Protein AF-A0A7E4V793-F1 (afdb_monomer_lite)

Sequence (292 aa):
MGQKWSMIVFARHLRQVDVVGPPNSGKTTLLKAIHCHYGIDPADVVSYRDQIWCTLATTVYQVGVHKGLKSPEWDQFKARYQIGTIPPLDVLHSVRAICVQIQEETDDDYFDLFEKFSPGITKYLTKLAIICRDNYEPTHDDILSFQGAKIKSVSAVIDQVPFKFCDRGFPPSTFFPSARREFVVFCINSLAIKTGYSYSFSMLEAVLGHKTYKKSLVGIIFTKIDLLLNARDTLHTYFETDSAEIVKGAITQQVQDQFDDDRIIHIGFVNSMDPSTVNVALQMVIQHVGEN

Secondary structure (DSSP, 8-state):
--SSHHHHHHHHH-EEEEEE-STTSSHHHHHHHHHHHH---HHHHHHHHHHHHHHHHHHHHHHHHHHT---HHHHHHHHH--TTSPPPHHHHHHHHHHHHHHHHH-SS-HHHHHHTTSTTTHHHHTTHHHHTSTT----HHHHHH-TT----EEEEEETTEEEEEEE-TTTTS---SSS---EEEEEEEGGGGGGTTHHHHHHHHHHHT-GGGTT-EEEEEEE-HHHHHH-HHHHHHHHS---HHHHHHHHHHHHHHH---TTEEEEEEE-TT-HHHHHHHHHHHHHHHHT-

pLDDT: mean 85.03, std 13.74, range [29.66, 96.19]

InterPro domains:
  IPR027417 P-loop containing nucleoside triphosphate hydrolase [G3DSA:3.40.50.300] (11-292)
  IPR027417 P-loop containing nucleoside triphosphate hydrolase [SSF52540] (14-289)
  IPR027417 P-loop containing nucleoside triphosphate hydrolase [SSF52540] (18-119)

Organism: Panagrellus redivivus (NCBI:txid6233)

Structure (mmCIF, N/CA/C/O backbone):
data_AF-A0A7E4V793-F1
#
_entry.id   AF-A0A7E4V793-F1
#
loop_
_atom_site.group_PDB
_atom_site.id
_atom_site.type_symbol
_atom_site.label_atom_id
_atom_site.label_alt_id
_atom_site.label_comp_id
_atom_site.label_asym_id
_atom_site.label_entity_id
_atom_site.label_seq_id
_atom_site.pdbx_PDB_ins_code
_atom_site.Cartn_x
_atom_site.Cartn_y
_atom_site.Cartn_z
_atom_site.occupancy
_atom_site.B_iso_or_equiv
_atom_site.auth_seq_id
_atom_site.auth_comp_id
_atom_site.auth_asym_id
_atom_site.auth_atom_id
_atom_site.pdbx_PDB_model_num
ATOM 1 N N . MET A 1 1 ? -38.392 -4.247 -17.700 1.00 33.09 1 MET A N 1
ATOM 2 C CA . MET A 1 1 ? -38.464 -3.201 -16.652 1.00 33.09 1 MET A CA 1
ATOM 3 C C . MET A 1 1 ? -37.944 -3.745 -15.313 1.00 33.09 1 MET A C 1
ATOM 5 O O . MET A 1 1 ? -38.727 -3.912 -14.393 1.00 33.09 1 MET A O 1
ATOM 9 N N . GLY A 1 2 ? -36.644 -4.054 -15.187 1.00 31.95 2 GLY A N 1
ATOM 10 C CA . GLY A 1 2 ? -36.135 -4.779 -14.002 1.00 31.95 2 GLY A CA 1
ATOM 11 C C . GLY A 1 2 ? -34.752 -4.385 -13.470 1.00 31.95 2 GLY A C 1
ATOM 12 O O . GLY A 1 2 ? -34.313 -4.972 -12.496 1.00 31.95 2 GLY A O 1
ATOM 13 N N . GLN A 1 3 ? -34.060 -3.397 -14.054 1.00 36.38 3 GLN A N 1
ATOM 14 C CA . GLN A 1 3 ? -32.670 -3.065 -13.675 1.00 36.38 3 GLN A CA 1
ATOM 15 C C . GLN A 1 3 ? -32.481 -1.704 -12.980 1.00 36.38 3 GLN A C 1
ATOM 17 O O . GLN A 1 3 ? -31.387 -1.402 -12.521 1.00 36.38 3 GLN A O 1
ATOM 22 N N . LYS A 1 4 ? -33.526 -0.871 -12.854 1.00 33.25 4 LYS A N 1
ATOM 23 C CA . LYS A 1 4 ? -33.417 0.440 -12.174 1.00 33.25 4 LYS A CA 1
ATOM 24 C C . LYS A 1 4 ? -33.689 0.398 -10.665 1.00 33.25 4 LYS A C 1
ATOM 26 O O . LYS A 1 4 ? -33.312 1.332 -9.967 1.00 33.25 4 LYS A O 1
ATOM 31 N N . TRP A 1 5 ? -34.300 -0.674 -10.157 1.00 29.66 5 TRP A N 1
ATOM 32 C CA . TRP A 1 5 ? -34.646 -0.795 -8.736 1.00 29.66 5 TRP A CA 1
ATOM 33 C C . TRP A 1 5 ? -33.487 -1.313 -7.865 1.00 29.66 5 TRP A C 1
ATOM 35 O O . TRP A 1 5 ? -33.452 -0.992 -6.682 1.00 29.66 5 TRP A O 1
ATOM 45 N N . SER A 1 6 ? -32.491 -2.010 -8.430 1.00 42.69 6 SER A N 1
ATOM 46 C CA . SER A 1 6 ? -31.332 -2.499 -7.661 1.00 42.69 6 SER A CA 1
ATOM 47 C C . SER A 1 6 ? -30.375 -1.376 -7.237 1.00 42.69 6 SER A C 1
ATOM 49 O O . SER A 1 6 ? -29.925 -1.366 -6.097 1.00 42.69 6 SER A O 1
ATOM 51 N N . MET A 1 7 ? -30.127 -0.370 -8.084 1.00 36.28 7 MET A N 1
ATOM 52 C CA . MET A 1 7 ? -29.232 0.750 -7.734 1.00 36.28 7 MET A CA 1
ATOM 53 C C . MET A 1 7 ? -29.795 1.681 -6.648 1.00 36.28 7 MET A C 1
ATOM 55 O O . MET A 1 7 ? -29.036 2.204 -5.835 1.00 36.28 7 MET A O 1
ATOM 59 N N . ILE A 1 8 ? -31.115 1.894 -6.608 1.00 37.28 8 ILE A N 1
ATOM 60 C CA . ILE A 1 8 ? -31.744 2.820 -5.646 1.00 37.28 8 ILE A CA 1
ATOM 61 C C . ILE A 1 8 ? -31.802 2.206 -4.237 1.00 37.28 8 ILE A C 1
ATOM 63 O O . ILE A 1 8 ? -31.675 2.930 -3.249 1.00 37.28 8 ILE A O 1
ATOM 67 N N . VAL A 1 9 ? -31.930 0.879 -4.131 1.00 40.38 9 VAL A N 1
ATOM 68 C CA . VAL A 1 9 ? -31.865 0.165 -2.844 1.00 40.38 9 VAL A CA 1
ATOM 69 C C . VAL A 1 9 ? -30.416 0.063 -2.347 1.00 40.38 9 VAL A C 1
ATOM 71 O O . VAL A 1 9 ? -30.167 0.350 -1.178 1.00 40.38 9 VAL A O 1
ATOM 74 N N . PHE A 1 10 ? -29.444 -0.197 -3.234 1.00 47.03 10 PHE A N 1
ATOM 75 C CA . PHE A 1 10 ? -28.012 -0.175 -2.886 1.00 47.03 10 PHE A CA 1
ATOM 76 C C . PHE A 1 10 ? -27.565 1.171 -2.291 1.00 47.03 10 PHE A C 1
ATOM 78 O O . PHE A 1 10 ? -26.821 1.203 -1.315 1.00 47.03 10 PHE A O 1
ATOM 85 N N . ALA A 1 11 ? -28.054 2.294 -2.828 1.00 46.47 11 ALA A N 1
ATOM 86 C CA . ALA A 1 11 ? -27.675 3.625 -2.353 1.00 46.47 11 ALA A CA 1
ATOM 87 C C . ALA A 1 11 ? -28.230 3.979 -0.959 1.00 46.47 11 ALA A C 1
ATOM 89 O O . ALA A 1 11 ? -27.655 4.827 -0.279 1.00 46.47 11 ALA A O 1
ATOM 90 N N . ARG A 1 12 ? -29.328 3.350 -0.511 1.00 49.22 12 ARG A N 1
ATOM 91 C CA . ARG A 1 12 ? -29.920 3.613 0.815 1.00 49.22 12 ARG A CA 1
ATOM 92 C C . ARG A 1 12 ? -29.265 2.823 1.949 1.00 49.22 12 ARG A C 1
ATOM 94 O O . ARG A 1 12 ? -29.518 3.152 3.105 1.00 49.22 12 ARG A O 1
ATOM 101 N N . HIS A 1 13 ? -28.465 1.801 1.646 1.00 64.44 13 HIS A N 1
ATOM 102 C CA . HIS A 1 13 ? -27.828 0.926 2.645 1.00 64.44 13 HIS A CA 1
ATOM 103 C C . HIS A 1 13 ? -26.300 0.862 2.500 1.00 64.44 13 HIS A C 1
ATOM 105 O O . HIS A 1 13 ? -25.651 0.100 3.210 1.00 64.44 13 HIS A O 1
ATOM 111 N N . LEU A 1 14 ? -25.715 1.670 1.605 1.00 73.06 14 LEU A N 1
ATOM 112 C CA . LEU A 1 14 ? -24.267 1.786 1.460 1.00 73.06 14 LEU A CA 1
ATOM 113 C C . LEU A 1 14 ? -23.660 2.436 2.708 1.00 73.06 14 LEU A C 1
ATOM 115 O O . LEU A 1 14 ? -23.845 3.630 2.953 1.00 73.06 14 LEU A O 1
ATOM 119 N N . ARG A 1 15 ? -22.895 1.657 3.469 1.00 80.31 15 ARG A N 1
ATOM 120 C CA . ARG A 1 15 ? -22.184 2.128 4.659 1.00 80.31 15 ARG A CA 1
ATOM 121 C C . ARG A 1 15 ? -20.826 2.690 4.243 1.00 80.31 15 ARG A C 1
ATOM 123 O O . ARG A 1 15 ? -19.982 1.983 3.692 1.00 80.31 15 ARG A O 1
ATOM 130 N N . GLN A 1 16 ? -20.606 3.981 4.470 1.00 84.19 16 GLN A N 1
ATOM 131 C CA . GLN A 1 16 ? -19.318 4.605 4.168 1.00 84.19 16 GLN A CA 1
ATOM 132 C C . GLN A 1 16 ? -18.369 4.482 5.363 1.00 84.19 16 GLN A C 1
ATOM 134 O O . GLN A 1 16 ? -18.729 4.854 6.480 1.00 84.19 16 GLN A O 1
ATOM 139 N N . VAL A 1 17 ? -17.142 4.036 5.093 1.00 87.88 17 VAL A N 1
ATOM 140 C CA . VAL A 1 17 ? -16.047 3.955 6.064 1.00 87.88 17 VAL A CA 1
ATOM 141 C C . VAL A 1 17 ? -14.924 4.869 5.598 1.00 87.88 17 VAL A C 1
ATOM 143 O O . VAL A 1 17 ? -14.368 4.685 4.514 1.00 87.88 17 VAL A O 1
ATOM 146 N N . ASP A 1 18 ? -14.579 5.869 6.400 1.00 89.31 18 ASP A N 1
ATOM 147 C CA . ASP A 1 18 ? -13.414 6.698 6.104 1.00 89.31 18 ASP A CA 1
ATOM 148 C C . ASP A 1 18 ? -12.156 6.044 6.684 1.00 89.31 18 ASP A C 1
ATOM 150 O O . ASP A 1 18 ? -12.080 5.767 7.878 1.00 89.31 18 ASP A O 1
ATOM 154 N N . VAL A 1 19 ? -11.161 5.814 5.830 1.00 90.94 19 VAL A N 1
ATOM 155 C CA . VAL A 1 19 ? -9.848 5.291 6.207 1.00 90.94 19 VAL A CA 1
ATOM 156 C C . VAL A 1 19 ? -8.887 6.470 6.336 1.00 90.94 19 VAL A C 1
ATOM 158 O O . VAL A 1 19 ? -8.615 7.189 5.369 1.00 90.94 19 VAL A O 1
ATOM 161 N N . VAL A 1 20 ? -8.393 6.692 7.550 1.00 91.56 20 VAL A N 1
ATOM 162 C CA . VAL A 1 20 ? -7.571 7.847 7.943 1.00 91.56 20 VAL A CA 1
ATOM 163 C C . VAL A 1 20 ? -6.316 7.384 8.673 1.00 91.56 20 VAL A C 1
ATOM 165 O O . VAL A 1 20 ? -6.199 6.235 9.082 1.00 91.56 20 VAL A O 1
ATOM 168 N N . GLY A 1 21 ? -5.333 8.270 8.797 1.00 91.75 21 GLY A N 1
ATOM 169 C CA . GLY A 1 21 ? -4.105 7.998 9.538 1.00 91.75 21 GLY A CA 1
ATOM 170 C C . GLY A 1 21 ? -2.872 8.634 8.897 1.00 91.75 21 GLY A C 1
ATOM 171 O O . GLY A 1 21 ? -2.966 9.177 7.787 1.00 91.75 21 GLY A O 1
ATOM 172 N N . PRO A 1 22 ? -1.711 8.554 9.567 1.00 91.50 22 PRO A N 1
ATOM 173 C CA . PRO A 1 22 ? -0.471 9.196 9.131 1.00 91.50 22 PRO A CA 1
ATOM 174 C C . PRO A 1 22 ? -0.013 8.784 7.724 1.00 91.50 22 PRO A C 1
ATOM 176 O O . PRO A 1 22 ? -0.409 7.726 7.215 1.00 91.50 22 PRO A O 1
ATOM 179 N N . PRO A 1 23 ? 0.865 9.562 7.067 1.00 87.88 23 PRO A N 1
ATOM 180 C CA . PRO A 1 23 ? 1.626 9.066 5.925 1.00 87.88 23 PRO A CA 1
ATOM 181 C C . PRO A 1 23 ? 2.301 7.729 6.263 1.00 87.88 23 PRO A C 1
ATOM 183 O O . PRO A 1 23 ? 2.721 7.498 7.394 1.00 87.88 23 PRO A O 1
ATOM 186 N N . ASN A 1 24 ? 2.382 6.824 5.287 1.00 87.06 24 ASN A N 1
ATOM 187 C CA . ASN A 1 24 ? 2.994 5.495 5.436 1.00 87.06 24 ASN A CA 1
ATOM 188 C C . ASN A 1 24 ? 2.338 4.551 6.465 1.00 87.06 24 ASN A C 1
ATOM 190 O O . ASN A 1 24 ? 2.899 3.486 6.745 1.00 87.06 24 ASN A O 1
ATOM 194 N N . SER A 1 25 ? 1.139 4.873 6.966 1.00 91.38 25 SER A N 1
ATOM 195 C CA . SER A 1 25 ? 0.380 4.021 7.893 1.00 91.38 25 SER A CA 1
ATOM 196 C C . SER A 1 25 ? -0.301 2.806 7.257 1.00 91.38 25 SER A C 1
ATOM 198 O O . SER A 1 25 ? -1.102 2.153 7.909 1.00 91.38 25 SER A O 1
ATOM 200 N N . GLY A 1 26 ? -0.028 2.511 5.983 1.00 89.62 26 GLY A N 1
ATOM 201 C CA . GLY A 1 26 ? -0.540 1.316 5.304 1.00 89.62 26 GLY A CA 1
ATOM 202 C C . GLY A 1 26 ? -1.978 1.408 4.780 1.00 89.62 26 GLY A C 1
ATOM 203 O O . GLY A 1 26 ? -2.454 0.422 4.235 1.00 89.62 26 GLY A O 1
ATOM 204 N N . LYS A 1 27 ? -2.658 2.564 4.867 1.00 90.69 27 LYS A N 1
ATOM 205 C CA . LYS A 1 27 ? -4.053 2.758 4.397 1.00 90.69 27 LYS A CA 1
ATOM 206 C C . LYS A 1 27 ? -4.318 2.213 2.995 1.00 90.69 27 LYS A C 1
ATOM 208 O O . LYS A 1 27 ? -5.231 1.422 2.795 1.00 90.69 27 LYS A O 1
ATOM 213 N N . THR A 1 28 ? -3.500 2.616 2.026 1.00 89.31 28 THR A N 1
ATOM 214 C CA . THR A 1 28 ? -3.664 2.203 0.630 1.00 89.31 28 THR A CA 1
ATOM 215 C C . THR A 1 28 ? -3.478 0.693 0.474 1.00 89.31 28 THR A C 1
ATOM 217 O O . THR A 1 28 ? -4.230 0.061 -0.260 1.00 89.31 28 THR A O 1
ATOM 220 N N . THR A 1 29 ? -2.535 0.088 1.204 1.00 89.56 29 THR A N 1
ATOM 221 C CA . THR A 1 29 ? -2.350 -1.372 1.226 1.00 89.56 29 THR A CA 1
ATOM 222 C C . THR A 1 29 ? -3.527 -2.081 1.892 1.00 89.56 29 THR A C 1
ATOM 224 O O . THR A 1 29 ? -3.995 -3.086 1.371 1.00 89.56 29 THR A O 1
ATOM 227 N N . LEU A 1 30 ? -4.071 -1.531 2.982 1.00 91.06 30 LEU A N 1
ATOM 228 C CA . LEU A 1 30 ? -5.280 -2.050 3.620 1.00 91.06 30 LEU A CA 1
ATOM 229 C C . LEU A 1 30 ? -6.470 -2.035 2.651 1.00 91.06 30 LEU A C 1
ATOM 231 O O . LEU A 1 30 ? -7.152 -3.042 2.518 1.00 91.06 30 LEU A O 1
ATOM 235 N N . LEU A 1 31 ? -6.687 -0.938 1.920 1.00 90.19 31 LEU A N 1
ATOM 236 C CA . LEU A 1 31 ? -7.753 -0.850 0.915 1.00 90.19 31 LEU A CA 1
ATOM 237 C C . LEU A 1 31 ? -7.599 -1.894 -0.193 1.00 90.19 31 LEU A C 1
ATOM 239 O O . LEU A 1 31 ? -8.579 -2.514 -0.593 1.00 90.19 31 LEU A O 1
ATOM 243 N N . LYS A 1 32 ? -6.375 -2.133 -0.667 1.00 90.38 32 LYS A N 1
ATOM 244 C CA . LYS A 1 32 ? -6.110 -3.205 -1.636 1.00 90.38 32 LYS A CA 1
ATOM 245 C C . LYS A 1 32 ? -6.415 -4.577 -1.071 1.00 90.38 32 LYS A C 1
ATOM 247 O O . LYS A 1 32 ? -6.974 -5.399 -1.781 1.00 90.38 32 LYS A O 1
ATOM 252 N N . ALA A 1 33 ? -6.058 -4.817 0.185 1.00 90.31 33 ALA A N 1
ATOM 253 C CA . ALA A 1 33 ? -6.331 -6.078 0.851 1.00 90.31 33 ALA A CA 1
ATOM 254 C C . ALA A 1 33 ? -7.833 -6.313 1.035 1.00 90.31 33 ALA A C 1
ATOM 256 O O . ALA A 1 33 ? -8.293 -7.417 0.769 1.00 90.31 33 ALA A O 1
ATOM 257 N N . ILE A 1 34 ? -8.606 -5.271 1.362 1.00 88.94 34 ILE A N 1
ATOM 258 C CA . ILE A 1 34 ? -10.079 -5.312 1.334 1.00 88.94 34 ILE A CA 1
ATOM 259 C C . ILE A 1 34 ? -10.562 -5.724 -0.053 1.00 88.94 34 ILE A C 1
ATOM 261 O O . ILE A 1 34 ? -11.383 -6.627 -0.180 1.00 88.94 34 ILE A O 1
ATOM 265 N N . HIS A 1 35 ? -10.017 -5.092 -1.090 1.00 86.50 35 HIS A N 1
ATOM 266 C CA . HIS A 1 35 ? -10.410 -5.359 -2.466 1.00 86.50 35 HIS A CA 1
ATOM 267 C C . HIS A 1 35 ? -10.097 -6.794 -2.904 1.00 86.50 35 HIS A C 1
ATOM 269 O O . HIS A 1 35 ? -10.930 -7.460 -3.504 1.00 86.50 35 HIS A O 1
ATOM 275 N N . CYS A 1 36 ? -8.908 -7.294 -2.563 1.00 87.44 36 CYS A N 1
ATOM 276 C CA . CYS A 1 36 ? -8.494 -8.660 -2.873 1.00 87.44 36 CYS A CA 1
ATOM 277 C C . CYS A 1 36 ? -9.296 -9.695 -2.071 1.00 87.44 36 CYS A C 1
ATOM 279 O O . CYS A 1 36 ? -9.530 -10.796 -2.556 1.00 87.44 36 CYS A O 1
ATOM 281 N N . HIS A 1 37 ? -9.700 -9.366 -0.840 1.00 87.44 37 HIS A N 1
ATOM 282 C CA . HIS A 1 37 ? -10.425 -10.294 0.024 1.00 87.44 37 HIS A CA 1
ATOM 283 C C . HIS A 1 37 ? -11.906 -10.418 -0.354 1.00 87.44 37 HIS A C 1
ATOM 285 O O . HIS A 1 37 ? -12.412 -11.526 -0.494 1.00 87.44 37 HIS A O 1
ATOM 291 N N . TYR A 1 38 ? -12.598 -9.290 -0.536 1.00 84.19 38 TYR A N 1
ATOM 292 C CA . TYR A 1 38 ? -14.052 -9.257 -0.750 1.00 84.19 38 TYR A CA 1
ATOM 293 C C . TYR A 1 38 ? -14.467 -9.221 -2.226 1.00 84.19 38 TYR A C 1
ATOM 295 O O . TYR A 1 38 ? -15.646 -9.047 -2.536 1.00 84.19 38 TYR A O 1
ATOM 303 N N . GLY A 1 39 ? -13.507 -9.413 -3.129 1.00 80.62 39 GLY A N 1
ATOM 304 C CA . GLY A 1 39 ? -13.720 -9.400 -4.567 1.00 80.62 39 GLY A CA 1
ATOM 305 C C . GLY A 1 39 ? -13.380 -8.049 -5.183 1.00 80.62 39 GLY A C 1
ATOM 306 O O . GLY A 1 39 ? -13.792 -6.991 -4.706 1.00 80.62 39 GLY A O 1
ATOM 307 N N . ILE A 1 40 ? -12.621 -8.120 -6.271 1.00 83.12 40 ILE A N 1
ATOM 308 C CA . ILE A 1 40 ? -12.202 -6.977 -7.069 1.00 83.12 40 ILE A CA 1
ATOM 309 C C . ILE A 1 40 ? -13.076 -6.863 -8.317 1.00 83.12 40 ILE A C 1
ATOM 311 O O . ILE A 1 40 ? -13.333 -7.864 -8.989 1.00 83.12 40 ILE A O 1
ATOM 315 N N . ASP A 1 41 ? -13.542 -5.651 -8.628 1.00 82.69 41 ASP A N 1
ATOM 316 C CA . ASP A 1 41 ? -14.253 -5.402 -9.885 1.00 82.69 41 ASP A CA 1
ATOM 317 C C . ASP A 1 41 ? -13.291 -5.652 -11.066 1.00 82.69 41 ASP A C 1
ATOM 319 O O . ASP A 1 41 ? -12.158 -5.156 -11.039 1.00 82.69 41 ASP A O 1
ATOM 323 N N . PRO A 1 42 ? -13.698 -6.382 -12.122 1.00 85.19 42 PRO A N 1
ATOM 324 C CA . PRO A 1 42 ? -12.882 -6.548 -13.323 1.00 85.19 42 PRO A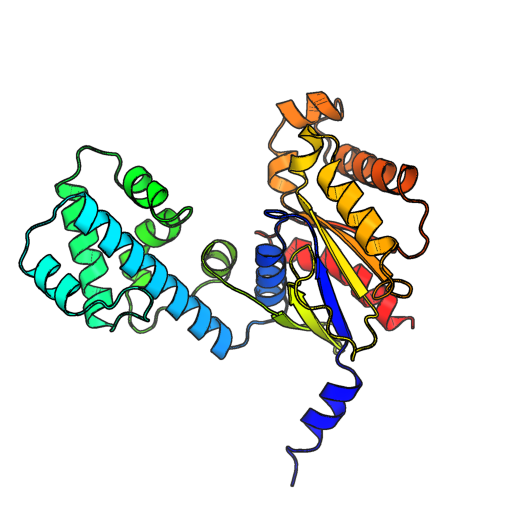 CA 1
ATOM 325 C C . PRO A 1 42 ? -12.329 -5.229 -13.895 1.00 85.19 42 PRO A C 1
ATOM 327 O O . PRO A 1 42 ? -11.195 -5.194 -14.374 1.00 85.19 42 PRO A O 1
ATOM 330 N N . ALA A 1 43 ? -13.082 -4.127 -13.811 1.00 85.94 43 ALA A N 1
ATOM 331 C CA . ALA A 1 43 ? -12.622 -2.807 -14.240 1.00 85.94 43 ALA A CA 1
ATOM 332 C C . ALA A 1 43 ? -11.450 -2.288 -13.388 1.00 85.94 43 ALA A C 1
ATOM 334 O O . ALA A 1 43 ? -10.532 -1.646 -13.906 1.00 85.94 43 ALA A O 1
ATOM 335 N N . ASP A 1 44 ? -11.443 -2.597 -12.093 1.00 86.19 44 ASP A N 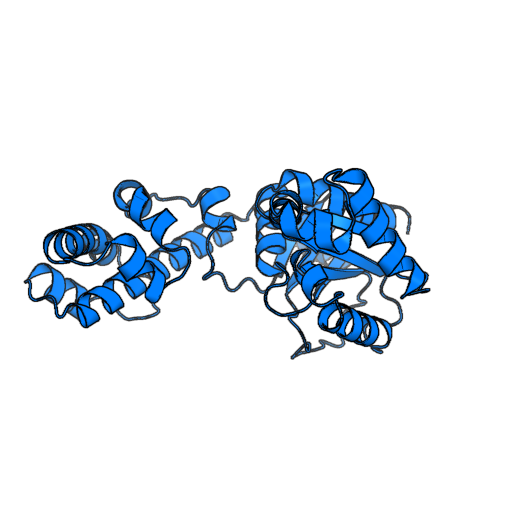1
ATOM 336 C CA . ASP A 1 44 ? -10.351 -2.234 -11.199 1.00 86.19 44 ASP A CA 1
ATOM 337 C C . ASP A 1 44 ? -9.115 -3.114 -11.427 1.00 86.19 44 ASP A C 1
ATOM 339 O O . ASP A 1 44 ? -7.999 -2.593 -11.385 1.00 86.19 44 ASP A O 1
ATOM 343 N N . VAL A 1 45 ? -9.277 -4.405 -11.754 1.00 88.69 45 VAL A N 1
ATOM 344 C CA . VAL A 1 45 ? -8.157 -5.276 -12.180 1.00 88.69 45 VAL A CA 1
ATOM 345 C C . VAL A 1 45 ? -7.451 -4.684 -13.402 1.00 88.69 45 VAL A C 1
ATOM 347 O O . VAL A 1 45 ? -6.224 -4.557 -13.412 1.00 88.69 45 VAL A O 1
ATOM 350 N N . VAL A 1 46 ? -8.226 -4.258 -14.404 1.00 90.12 46 VAL A N 1
ATOM 351 C CA . VAL A 1 46 ? -7.714 -3.576 -15.603 1.00 90.12 46 VAL A CA 1
ATOM 352 C C . VAL A 1 46 ? -6.983 -2.285 -15.225 1.00 90.12 46 VAL A C 1
ATOM 354 O O . VAL A 1 46 ? -5.864 -2.054 -15.675 1.00 90.12 46 VAL A O 1
ATOM 357 N N . SER A 1 47 ? -7.556 -1.481 -14.329 1.00 89.75 47 SER A N 1
ATOM 358 C CA . SER A 1 47 ? -6.918 -0.257 -13.836 1.00 89.75 47 SER A CA 1
ATOM 359 C C . SER A 1 47 ? -5.578 -0.518 -13.129 1.00 89.75 47 SER A C 1
ATOM 361 O O . SER A 1 47 ? -4.626 0.243 -13.322 1.00 89.75 47 SER A O 1
ATOM 363 N N . TYR A 1 48 ? -5.453 -1.587 -12.331 1.00 91.25 48 TYR A N 1
ATOM 364 C CA . TYR A 1 48 ? -4.169 -1.966 -11.723 1.00 91.25 48 TYR A CA 1
ATOM 365 C C . TYR A 1 48 ? -3.149 -2.408 -12.762 1.00 91.25 48 TYR A C 1
ATOM 367 O O . TYR A 1 48 ? -1.991 -2.002 -12.676 1.00 91.25 48 TYR A O 1
ATOM 375 N N . ARG A 1 49 ? -3.570 -3.211 -13.742 1.00 93.25 49 ARG A N 1
ATOM 376 C CA . ARG A 1 49 ? -2.713 -3.663 -14.841 1.00 93.25 49 ARG A CA 1
ATOM 377 C C . ARG A 1 49 ? -2.114 -2.473 -15.577 1.00 93.25 49 ARG A C 1
ATOM 379 O O . ARG A 1 49 ? -0.899 -2.380 -15.723 1.00 93.25 49 ARG A O 1
ATOM 386 N N . ASP A 1 50 ? -2.969 -1.538 -15.967 1.00 92.56 50 ASP A N 1
ATOM 387 C CA . ASP A 1 50 ? -2.589 -0.356 -16.727 1.00 92.56 50 ASP A CA 1
ATOM 388 C C . ASP A 1 50 ? -1.634 0.547 -15.923 1.00 92.56 50 ASP A C 1
ATOM 390 O O . ASP A 1 50 ? -0.667 1.084 -16.468 1.00 92.56 50 ASP A O 1
ATOM 394 N N . GLN A 1 51 ? -1.846 0.669 -14.607 1.00 92.25 51 GLN A N 1
ATOM 395 C CA . GLN A 1 51 ? -0.931 1.388 -13.717 1.00 92.25 51 GLN A CA 1
ATOM 396 C C . GLN A 1 51 ? 0.416 0.671 -13.551 1.00 92.25 51 GLN A C 1
ATOM 398 O O . GLN A 1 51 ? 1.447 1.339 -13.590 1.00 92.25 51 GLN A O 1
ATOM 403 N N . ILE A 1 52 ? 0.435 -0.660 -13.411 1.00 93.81 52 ILE A N 1
ATOM 404 C CA . ILE A 1 52 ? 1.674 -1.454 -13.350 1.00 93.81 52 ILE A CA 1
ATOM 405 C C . ILE A 1 52 ? 2.470 -1.283 -14.648 1.00 93.81 52 ILE A C 1
ATOM 407 O O . ILE A 1 52 ? 3.664 -0.993 -14.594 1.00 93.81 52 ILE A O 1
ATOM 411 N N . TRP A 1 53 ? 1.818 -1.391 -15.809 1.00 93.94 53 TRP A N 1
ATOM 412 C CA . TRP A 1 53 ? 2.445 -1.163 -17.114 1.00 93.94 53 TRP A CA 1
ATOM 413 C C . TRP A 1 53 ? 3.000 0.252 -17.256 1.00 93.94 53 TRP A C 1
ATOM 415 O O . TRP A 1 53 ? 4.141 0.423 -17.687 1.00 93.94 53 TRP A O 1
ATOM 425 N N . CYS A 1 54 ? 2.230 1.265 -16.858 1.00 93.19 54 CYS A N 1
ATOM 426 C CA . CYS A 1 54 ? 2.667 2.659 -16.882 1.00 93.19 54 CYS A CA 1
ATOM 427 C C . CYS A 1 54 ? 3.871 2.899 -15.960 1.00 93.19 54 CYS A C 1
ATOM 429 O O . CYS A 1 54 ? 4.850 3.524 -16.374 1.00 93.19 54 CYS A O 1
ATOM 431 N N . THR A 1 55 ? 3.850 2.379 -14.728 1.00 93.69 55 THR A N 1
ATOM 432 C CA . THR A 1 55 ? 4.991 2.484 -13.810 1.00 93.69 55 THR A CA 1
ATOM 433 C C . THR A 1 55 ? 6.213 1.795 -14.397 1.00 93.69 55 THR A C 1
ATOM 435 O O . THR A 1 55 ? 7.260 2.425 -14.487 1.00 93.69 55 THR A O 1
ATOM 438 N N . LEU A 1 56 ? 6.072 0.562 -14.881 1.00 93.69 56 LEU A N 1
ATOM 439 C CA . LEU A 1 56 ? 7.169 -0.203 -15.462 1.00 93.69 56 LEU A CA 1
ATOM 440 C C . LEU A 1 56 ? 7.807 0.509 -16.664 1.00 93.69 56 LEU A C 1
ATOM 442 O O . LEU A 1 56 ? 9.022 0.702 -16.687 1.00 93.69 56 LEU A O 1
ATOM 446 N N . ALA A 1 57 ? 7.003 0.959 -17.631 1.00 94.25 57 ALA A N 1
ATOM 447 C CA . ALA A 1 57 ? 7.500 1.690 -18.795 1.00 94.25 57 ALA A CA 1
ATOM 448 C C . ALA A 1 57 ? 8.132 3.036 -18.403 1.00 94.25 57 ALA A C 1
ATOM 450 O O . ALA A 1 57 ? 9.177 3.406 -18.939 1.00 94.25 57 ALA A O 1
ATOM 451 N N . THR A 1 58 ? 7.556 3.747 -17.426 1.00 94.94 58 THR A N 1
ATOM 452 C CA . THR A 1 58 ? 8.138 4.988 -16.890 1.00 94.94 58 THR A CA 1
ATOM 453 C C . THR A 1 58 ? 9.500 4.741 -16.261 1.00 94.94 58 THR A C 1
ATOM 455 O O . THR A 1 58 ? 10.439 5.480 -16.550 1.00 94.94 58 THR A O 1
ATOM 458 N N . THR A 1 59 ? 9.634 3.705 -15.433 1.00 94.88 59 THR A N 1
ATOM 459 C CA . THR A 1 59 ? 10.903 3.382 -14.778 1.00 94.88 59 THR A CA 1
ATOM 460 C C . THR A 1 59 ? 11.957 2.979 -15.803 1.00 94.88 59 THR A C 1
ATOM 462 O O . THR A 1 59 ? 13.063 3.510 -15.764 1.00 94.88 59 THR A O 1
ATOM 465 N N . VAL A 1 60 ? 11.614 2.125 -16.774 1.00 94.75 60 VAL A N 1
ATOM 466 C CA . VAL A 1 60 ? 12.528 1.752 -17.869 1.00 94.75 60 VAL A CA 1
ATOM 467 C C . VAL A 1 60 ? 12.968 2.972 -18.670 1.00 94.75 60 VAL A C 1
ATOM 469 O O . VAL A 1 60 ? 14.156 3.120 -18.948 1.00 94.75 60 VAL A O 1
ATOM 472 N N . TYR A 1 61 ? 12.046 3.885 -18.988 1.00 95.19 61 TYR A N 1
ATOM 473 C CA . TYR A 1 61 ? 12.388 5.143 -19.644 1.00 95.19 61 TYR A CA 1
ATOM 474 C C . TYR A 1 61 ? 13.388 5.962 -18.813 1.00 95.19 61 TYR A C 1
ATOM 476 O O . TYR A 1 61 ? 14.411 6.412 -19.324 1.00 95.19 61 TYR A O 1
ATOM 484 N N . GLN A 1 62 ? 13.125 6.153 -17.521 1.00 95.19 62 GLN A N 1
ATOM 485 C CA . GLN A 1 62 ? 13.995 6.945 -16.650 1.00 95.19 62 GLN A CA 1
ATOM 486 C C . GLN A 1 62 ? 15.392 6.334 -16.515 1.00 95.19 62 GLN A C 1
ATOM 488 O O . GLN A 1 62 ? 16.384 7.056 -16.626 1.00 95.19 62 GLN A O 1
ATOM 493 N N . VAL A 1 63 ? 15.477 5.013 -16.342 1.00 95.31 63 VAL A N 1
ATOM 494 C CA . VAL A 1 63 ? 16.753 4.295 -16.256 1.00 95.31 63 VAL A CA 1
ATOM 495 C C . VAL A 1 63 ? 17.500 4.349 -17.589 1.00 95.31 63 VAL A C 1
ATOM 497 O O . VAL A 1 63 ? 18.693 4.644 -17.598 1.00 95.31 63 VAL A O 1
ATOM 500 N N . GLY A 1 64 ? 16.818 4.143 -18.718 1.00 93.56 64 GLY A N 1
ATOM 501 C CA . GLY A 1 64 ? 17.433 4.219 -20.044 1.00 93.56 64 GLY A CA 1
ATOM 502 C C . GLY A 1 64 ? 17.988 5.611 -20.364 1.00 93.56 64 GLY A C 1
ATOM 503 O O . GLY A 1 64 ? 19.088 5.733 -20.906 1.00 93.56 64 GLY A O 1
ATOM 504 N N . VAL A 1 65 ? 17.282 6.675 -19.958 1.00 93.56 65 VAL A N 1
ATOM 505 C CA . VAL A 1 65 ? 17.788 8.056 -20.036 1.00 93.56 65 VAL A CA 1
ATOM 506 C C . VAL A 1 65 ? 18.998 8.244 -19.122 1.00 93.56 65 VAL A C 1
ATOM 508 O O . VAL A 1 65 ? 19.997 8.812 -19.555 1.00 93.56 65 VAL A O 1
ATOM 511 N N . HIS A 1 66 ? 18.930 7.754 -17.883 1.00 93.69 66 HIS A N 1
ATOM 512 C CA . HIS A 1 66 ? 20.013 7.876 -16.907 1.00 93.69 66 HIS A CA 1
ATOM 513 C C . HIS A 1 66 ? 21.298 7.168 -17.353 1.00 93.69 66 HIS A C 1
ATOM 515 O O . HIS A 1 66 ? 22.382 7.729 -17.216 1.00 93.69 66 HIS A O 1
ATOM 521 N N . LYS A 1 67 ? 21.178 5.968 -17.930 1.00 92.00 67 LYS A N 1
ATOM 522 C CA . LYS A 1 67 ? 22.301 5.207 -18.496 1.00 92.00 67 LYS A CA 1
ATOM 523 C C . LYS A 1 67 ? 22.766 5.735 -19.852 1.00 92.00 67 LYS A C 1
ATOM 525 O O . LYS A 1 67 ? 23.817 5.333 -20.332 1.00 92.00 67 LYS A O 1
ATOM 530 N N . GLY A 1 68 ? 22.016 6.654 -20.463 1.00 91.69 68 GLY A N 1
ATOM 531 C CA . GLY A 1 68 ? 22.365 7.224 -21.757 1.00 91.69 68 GLY A CA 1
ATOM 532 C C . GLY A 1 68 ? 22.351 6.192 -22.884 1.00 91.69 68 GLY A C 1
ATOM 533 O O . GLY A 1 68 ? 23.195 6.287 -23.777 1.00 91.69 68 GLY A O 1
ATOM 534 N N . LEU A 1 69 ? 21.410 5.236 -22.845 1.00 90.94 69 LEU A N 1
ATOM 535 C CA . LEU A 1 69 ? 21.292 4.175 -23.849 1.00 90.94 69 LEU A CA 1
ATOM 536 C C . LEU A 1 69 ? 21.233 4.754 -25.265 1.00 90.94 69 LEU A C 1
ATOM 538 O O . LEU A 1 69 ? 20.620 5.802 -25.514 1.00 90.94 69 LEU A O 1
ATOM 542 N N . LYS A 1 70 ? 21.855 4.043 -26.206 1.00 89.50 70 LYS A N 1
ATOM 543 C CA . LYS A 1 70 ? 21.866 4.375 -27.634 1.00 89.50 70 LYS A CA 1
ATOM 544 C C . LYS A 1 70 ? 21.692 3.096 -28.446 1.00 89.50 70 LYS A C 1
ATOM 546 O O . LYS A 1 70 ? 22.665 2.419 -28.754 1.00 89.50 70 LYS A O 1
ATOM 551 N N . SER A 1 71 ? 20.451 2.777 -28.791 1.00 89.00 71 SER A N 1
ATOM 552 C CA . SER A 1 71 ? 20.102 1.672 -29.688 1.00 89.00 71 SER A CA 1
ATOM 553 C C . SER A 1 71 ? 18.872 2.036 -30.526 1.00 89.00 71 SER A C 1
ATOM 555 O O . SER A 1 71 ? 18.058 2.855 -30.084 1.00 89.00 71 SER A O 1
ATOM 557 N N . PRO A 1 72 ? 18.705 1.441 -31.722 1.00 89.88 72 PRO A N 1
ATOM 558 C CA . PRO A 1 72 ? 17.492 1.610 -32.519 1.00 89.88 72 PRO A CA 1
ATOM 559 C C . PRO A 1 72 ? 16.214 1.277 -31.735 1.00 89.88 72 PRO A C 1
ATOM 561 O O . PRO A 1 72 ? 15.219 1.993 -31.842 1.00 89.88 72 PRO A O 1
ATOM 564 N N . GLU A 1 73 ? 16.250 0.228 -30.914 1.00 89.31 73 GLU A N 1
ATOM 565 C CA . GLU A 1 73 ? 15.152 -0.215 -30.053 1.00 89.31 73 GLU A CA 1
ATOM 566 C C . GLU A 1 73 ? 14.811 0.843 -28.996 1.00 89.31 73 GLU A C 1
ATOM 568 O O . GLU A 1 73 ? 13.642 1.188 -28.800 1.00 89.31 73 GLU A O 1
ATOM 573 N N . TRP A 1 74 ? 15.830 1.416 -28.351 1.00 93.38 74 TRP A N 1
ATOM 574 C CA . TRP A 1 74 ? 15.663 2.504 -27.392 1.00 93.38 74 TRP A CA 1
ATOM 575 C C . TRP A 1 74 ? 15.110 3.778 -28.039 1.00 93.38 74 TRP A C 1
ATOM 577 O O . TRP A 1 74 ? 14.234 4.436 -27.472 1.00 93.38 74 TRP A O 1
ATOM 587 N N . ASP A 1 75 ? 15.586 4.134 -29.231 1.00 92.50 75 ASP A N 1
ATOM 588 C CA . ASP A 1 75 ? 15.110 5.311 -29.957 1.00 92.50 75 ASP A CA 1
ATOM 589 C C . ASP A 1 75 ? 13.643 5.160 -30.382 1.00 92.50 75 ASP A C 1
ATOM 591 O O . ASP A 1 75 ? 12.856 6.096 -30.208 1.00 92.50 75 ASP A O 1
ATOM 595 N N . GLN A 1 76 ? 13.240 3.973 -30.846 1.00 91.06 76 GLN A N 1
ATOM 596 C CA . GLN A 1 76 ? 11.838 3.665 -31.143 1.00 91.06 76 GLN A CA 1
ATOM 597 C C . GLN A 1 76 ? 10.959 3.724 -29.892 1.00 91.06 76 GLN A C 1
ATOM 599 O O . GLN A 1 76 ? 9.872 4.306 -29.932 1.00 91.06 76 GLN A O 1
ATOM 604 N N . PHE A 1 77 ? 11.426 3.168 -28.774 1.00 92.38 77 PHE A N 1
ATOM 605 C CA . PHE A 1 77 ? 10.709 3.237 -27.506 1.00 92.38 77 PHE A CA 1
ATOM 606 C C . PHE A 1 77 ? 10.518 4.684 -27.042 1.00 92.38 77 PHE A C 1
ATOM 608 O O . PHE A 1 77 ? 9.385 5.089 -26.783 1.00 92.38 77 PHE A O 1
ATOM 615 N N . LYS A 1 78 ? 11.582 5.499 -27.012 1.00 92.81 78 LYS A N 1
ATOM 616 C CA . LYS A 1 78 ? 11.502 6.924 -26.639 1.00 92.81 78 LYS A CA 1
ATOM 617 C C . LYS A 1 78 ? 10.556 7.718 -27.536 1.00 92.81 78 LYS A C 1
ATOM 619 O O . LYS A 1 78 ? 9.832 8.572 -27.040 1.00 92.81 78 LYS A O 1
ATOM 624 N N . ALA A 1 79 ? 10.576 7.464 -28.845 1.00 90.69 79 ALA A N 1
ATOM 625 C CA . ALA A 1 79 ? 9.745 8.194 -29.800 1.00 90.69 79 ALA A CA 1
ATOM 626 C C . ALA A 1 79 ? 8.244 7.926 -29.608 1.00 90.69 79 ALA A C 1
ATOM 628 O O . ALA A 1 79 ? 7.413 8.745 -29.997 1.00 90.69 79 ALA A O 1
ATOM 629 N N . ARG A 1 80 ? 7.893 6.771 -29.034 1.00 90.75 80 ARG A N 1
ATOM 630 C CA . ARG A 1 80 ? 6.510 6.298 -28.935 1.00 90.75 80 ARG A CA 1
ATOM 631 C C . ARG A 1 80 ? 5.949 6.320 -27.526 1.00 90.75 80 ARG A C 1
ATOM 633 O O . ARG A 1 80 ? 4.736 6.433 -27.364 1.00 90.75 80 ARG A O 1
ATOM 640 N N . TYR A 1 81 ? 6.798 6.188 -26.515 1.00 92.12 81 TYR A N 1
ATOM 641 C CA . TYR A 1 81 ? 6.359 6.197 -25.135 1.00 92.12 81 TYR A CA 1
ATOM 642 C C . TYR A 1 81 ? 6.118 7.625 -24.645 1.00 92.12 81 TYR A C 1
ATOM 644 O O . TYR A 1 81 ? 7.040 8.430 -24.528 1.00 92.12 81 TYR A O 1
ATOM 652 N N . GLN A 1 82 ? 4.867 7.925 -24.303 1.00 90.69 82 GLN A N 1
ATOM 653 C CA . GLN A 1 82 ? 4.512 9.166 -23.633 1.00 90.69 82 GLN A CA 1
ATOM 654 C C . GLN A 1 82 ? 4.478 8.941 -22.117 1.00 90.69 82 GLN A C 1
ATOM 656 O O . GLN A 1 82 ? 3.647 8.191 -21.601 1.00 90.69 82 GLN A O 1
ATOM 661 N N . ILE A 1 83 ? 5.376 9.616 -21.398 1.00 85.88 83 ILE A N 1
ATOM 662 C CA . ILE A 1 83 ? 5.511 9.496 -19.940 1.00 85.88 83 ILE A CA 1
ATOM 663 C C . ILE A 1 83 ? 4.166 9.753 -19.247 1.00 85.88 83 ILE A C 1
ATOM 665 O O . ILE A 1 83 ? 3.506 10.761 -19.503 1.00 85.88 83 ILE A O 1
ATOM 669 N N . GLY A 1 84 ? 3.790 8.855 -18.333 1.00 78.31 84 GLY A N 1
ATOM 670 C CA . GLY A 1 84 ? 2.569 8.972 -17.533 1.00 78.31 84 GLY A CA 1
ATOM 671 C C . GLY A 1 84 ? 1.297 8.496 -18.237 1.00 78.31 84 GLY A C 1
ATOM 672 O O . GLY A 1 84 ? 0.210 8.653 -17.681 1.00 78.31 84 GLY A O 1
ATOM 673 N N . THR A 1 85 ? 1.416 7.908 -19.429 1.00 87.94 85 THR A N 1
ATOM 674 C CA . THR A 1 85 ? 0.300 7.285 -20.153 1.00 87.94 85 THR A CA 1
ATOM 675 C C . THR A 1 85 ? 0.435 5.767 -20.166 1.00 87.94 85 THR A C 1
ATOM 677 O O . THR A 1 85 ? 1.516 5.222 -19.939 1.00 87.94 85 THR A O 1
ATOM 680 N N . ILE A 1 86 ? -0.677 5.074 -20.416 1.00 87.44 86 ILE A N 1
ATOM 681 C CA . ILE A 1 86 ? -0.667 3.620 -20.583 1.00 87.44 86 ILE A CA 1
ATOM 682 C C . ILE A 1 86 ? 0.125 3.312 -21.863 1.00 87.44 86 ILE A C 1
ATOM 684 O O . ILE A 1 86 ? -0.265 3.792 -22.933 1.00 87.44 86 ILE A O 1
ATOM 688 N N . PRO A 1 87 ? 1.234 2.555 -21.783 1.00 89.25 87 PRO A N 1
ATOM 689 C CA . PRO A 1 87 ? 2.039 2.256 -22.955 1.00 89.25 87 PRO A CA 1
ATOM 690 C C . PRO A 1 87 ? 1.234 1.385 -23.933 1.00 89.25 87 PRO A C 1
ATOM 692 O O . PRO A 1 87 ? 0.580 0.431 -23.504 1.00 89.25 87 PRO A O 1
ATOM 695 N N . PRO A 1 88 ? 1.297 1.660 -25.247 1.00 90.25 88 PRO A N 1
ATOM 696 C CA . PRO A 1 88 ? 0.848 0.713 -26.264 1.00 90.25 88 PRO A CA 1
ATOM 697 C C . PRO A 1 88 ? 1.538 -0.654 -26.106 1.00 90.25 88 PRO A C 1
ATOM 699 O O . PRO A 1 88 ? 2.684 -0.719 -25.659 1.00 90.25 88 PRO A O 1
ATOM 702 N N . LEU A 1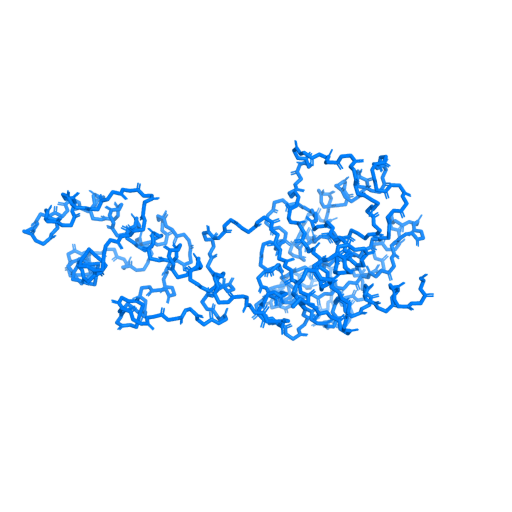 89 ? 0.878 -1.749 -26.500 1.00 86.75 89 LEU A N 1
ATOM 703 C CA . LEU A 1 89 ? 1.397 -3.114 -26.295 1.00 86.75 89 LEU A CA 1
ATOM 704 C C . LEU A 1 89 ? 2.773 -3.346 -26.927 1.00 86.75 89 LEU A C 1
ATOM 706 O O . LEU A 1 89 ? 3.621 -4.017 -26.355 1.00 86.75 89 LEU A O 1
ATOM 710 N N . ASP A 1 90 ? 3.046 -2.751 -28.080 1.00 87.12 90 ASP A N 1
ATOM 711 C CA . ASP A 1 90 ? 4.353 -2.851 -28.726 1.00 87.12 90 ASP A CA 1
ATOM 712 C C . ASP A 1 90 ? 5.456 -2.038 -28.024 1.00 87.12 90 ASP A C 1
ATOM 714 O O . ASP A 1 90 ? 6.613 -2.466 -27.983 1.00 87.12 90 ASP A O 1
ATOM 718 N N . VAL A 1 91 ? 5.105 -0.918 -27.387 1.00 89.94 91 VAL A N 1
ATOM 719 C CA . VAL A 1 91 ? 5.996 -0.220 -26.445 1.00 89.94 91 VAL A CA 1
ATOM 720 C C . VAL A 1 91 ? 6.263 -1.105 -25.226 1.00 89.94 91 VAL A C 1
ATOM 722 O O . VAL A 1 91 ? 7.412 -1.240 -24.808 1.00 89.94 91 VAL A O 1
ATOM 725 N N . LEU A 1 92 ? 5.237 -1.772 -24.693 1.00 88.50 92 LEU A N 1
ATOM 726 C CA . LEU A 1 92 ? 5.372 -2.708 -23.575 1.00 88.50 92 LEU A CA 1
ATOM 727 C C . LEU A 1 92 ? 6.217 -3.944 -23.938 1.00 88.50 92 LEU A C 1
ATOM 729 O O . LEU A 1 92 ? 7.008 -4.403 -23.118 1.00 88.50 92 LEU A O 1
ATOM 733 N N . HIS A 1 93 ? 6.120 -4.457 -25.164 1.00 88.00 93 HIS A N 1
ATOM 734 C CA . HIS A 1 93 ? 6.992 -5.527 -25.655 1.00 88.00 93 HIS A CA 1
ATOM 735 C C . HIS A 1 93 ? 8.458 -5.079 -25.745 1.00 88.00 93 HIS A C 1
ATOM 737 O O . HIS A 1 93 ? 9.362 -5.874 -25.479 1.00 88.00 93 HIS A O 1
ATOM 743 N N . SER A 1 94 ? 8.698 -3.797 -26.033 1.00 90.50 94 SER A N 1
ATOM 744 C CA . SER A 1 94 ? 10.045 -3.215 -26.081 1.00 90.50 94 SER A CA 1
ATOM 745 C C . SER A 1 94 ? 10.679 -3.068 -24.690 1.00 90.50 94 SER A C 1
ATOM 747 O O . SER A 1 94 ? 11.897 -3.174 -24.570 1.00 90.50 94 SER A O 1
ATOM 749 N N . VAL A 1 95 ? 9.878 -2.904 -23.624 1.00 92.12 95 VAL A N 1
ATOM 750 C CA . VAL A 1 95 ? 10.356 -2.811 -22.223 1.00 92.12 95 VAL A CA 1
ATOM 751 C C . VAL A 1 95 ? 11.282 -3.976 -21.885 1.00 92.12 95 VAL A C 1
ATOM 753 O O . VAL A 1 95 ? 12.361 -3.760 -21.341 1.00 92.12 95 VAL A O 1
ATOM 756 N N . ARG A 1 96 ? 10.905 -5.209 -22.244 1.00 89.75 96 ARG A N 1
ATOM 757 C CA . ARG A 1 96 ? 11.726 -6.390 -21.950 1.00 89.75 96 ARG A CA 1
ATOM 758 C C . ARG A 1 96 ? 13.086 -6.331 -22.648 1.00 89.75 96 ARG A C 1
ATOM 760 O O . ARG A 1 96 ? 14.087 -6.640 -22.012 1.00 89.75 96 ARG A O 1
ATOM 767 N N . ALA A 1 97 ? 13.122 -5.950 -23.925 1.00 89.06 97 ALA A N 1
ATOM 768 C CA . ALA A 1 97 ? 14.368 -5.850 -24.685 1.00 89.06 97 ALA A CA 1
ATOM 769 C C . ALA A 1 97 ? 15.298 -4.777 -24.096 1.00 89.06 97 ALA A C 1
ATOM 771 O O . ALA A 1 97 ? 16.481 -5.029 -23.890 1.00 89.06 97 ALA A O 1
ATOM 772 N N . ILE A 1 98 ? 14.742 -3.621 -23.726 1.00 93.44 98 ILE A N 1
ATOM 773 C CA . ILE A 1 98 ? 15.500 -2.526 -23.106 1.00 93.44 98 ILE A CA 1
ATOM 774 C C . ILE A 1 98 ? 16.024 -2.935 -21.728 1.00 93.44 98 ILE A C 1
ATOM 776 O O . ILE A 1 98 ? 17.163 -2.642 -21.391 1.00 93.44 98 ILE A O 1
ATOM 780 N N . CYS A 1 99 ? 15.221 -3.642 -20.932 1.00 92.69 99 CYS A N 1
ATOM 781 C CA . CYS A 1 99 ? 15.653 -4.185 -19.647 1.00 92.69 99 CYS A CA 1
ATOM 782 C C . CYS A 1 99 ? 16.859 -5.124 -19.783 1.00 92.69 99 CYS A C 1
ATOM 784 O O . CYS A 1 99 ? 17.770 -5.021 -18.968 1.00 92.69 99 CYS A O 1
ATOM 786 N N . VAL A 1 100 ? 16.876 -5.997 -20.798 1.00 90.19 100 VAL A N 1
ATOM 787 C CA . VAL A 1 100 ? 18.024 -6.877 -21.086 1.00 90.19 100 VAL A CA 1
ATOM 788 C C . VAL A 1 100 ? 19.248 -6.050 -21.472 1.00 90.19 100 VAL A C 1
ATOM 790 O O . VAL A 1 100 ? 20.308 -6.248 -20.893 1.00 90.19 100 VAL A O 1
ATOM 793 N N . GLN A 1 101 ? 19.085 -5.060 -22.354 1.00 90.00 101 GLN A N 1
ATOM 794 C CA . GLN A 1 101 ? 20.177 -4.163 -22.737 1.00 90.00 101 GLN A CA 1
ATOM 795 C C . GLN A 1 101 ? 20.765 -3.421 -21.524 1.00 90.00 101 GLN A C 1
ATOM 797 O O . GLN A 1 101 ? 21.976 -3.390 -21.340 1.00 90.00 101 GLN A O 1
ATOM 802 N N . ILE A 1 102 ? 19.917 -2.866 -20.649 1.00 91.56 102 ILE A N 1
ATOM 803 C CA . ILE A 1 102 ? 20.367 -2.200 -19.416 1.00 91.56 102 ILE A CA 1
ATOM 804 C C . ILE A 1 102 ? 21.151 -3.168 -18.532 1.00 91.56 102 ILE A C 1
ATOM 806 O O . ILE A 1 102 ? 22.147 -2.762 -17.947 1.00 91.56 102 ILE A O 1
ATOM 810 N N . GLN A 1 103 ? 20.698 -4.417 -18.415 1.00 90.88 103 GLN A N 1
ATOM 811 C CA . GLN A 1 103 ? 21.362 -5.432 -17.603 1.00 90.88 103 GLN A CA 1
ATOM 812 C C . GLN A 1 103 ? 22.748 -5.802 -18.149 1.00 90.88 103 GLN A C 1
ATOM 814 O O . GLN A 1 103 ? 23.654 -6.048 -17.361 1.00 90.88 103 GLN A O 1
ATOM 819 N N . GLU A 1 104 ? 22.916 -5.831 -19.470 1.00 89.00 104 GLU A N 1
ATOM 820 C CA . GLU A 1 104 ? 24.196 -6.126 -20.127 1.00 89.00 104 GLU A CA 1
ATOM 821 C C . GLU A 1 104 ? 25.178 -4.944 -20.080 1.00 89.00 104 GLU A C 1
ATOM 823 O O . GLU A 1 104 ? 26.387 -5.154 -20.030 1.00 89.00 104 GLU A O 1
ATOM 828 N N . GLU A 1 105 ? 24.673 -3.706 -20.087 1.00 85.31 105 GLU A N 1
ATOM 829 C CA . GLU A 1 105 ? 25.485 -2.479 -20.141 1.00 85.31 105 GLU A CA 1
ATOM 830 C C . GLU A 1 105 ? 25.774 -1.851 -18.763 1.00 85.31 105 GLU A C 1
ATOM 832 O O . GLU A 1 105 ? 26.478 -0.842 -18.681 1.00 85.31 105 GLU A O 1
ATOM 837 N N . THR A 1 106 ? 25.215 -2.387 -17.673 1.00 83.75 106 THR A N 1
ATOM 838 C CA . THR A 1 106 ? 25.379 -1.818 -16.327 1.00 83.75 106 THR A CA 1
ATOM 839 C C . THR A 1 106 ? 26.402 -2.576 -15.484 1.00 83.75 106 THR A C 1
ATOM 841 O O . THR A 1 106 ? 26.296 -3.783 -15.302 1.00 83.75 106 THR A O 1
ATOM 844 N N . ASP A 1 107 ? 27.332 -1.834 -14.877 1.00 81.31 107 ASP A N 1
ATOM 845 C CA . ASP A 1 107 ? 28.205 -2.344 -13.806 1.00 81.31 107 ASP A CA 1
ATOM 846 C C . ASP A 1 107 ? 27.540 -2.267 -12.413 1.00 81.31 107 ASP A C 1
ATOM 848 O O . ASP A 1 107 ? 28.000 -2.895 -11.460 1.00 81.31 107 ASP A O 1
ATOM 852 N N . ASP A 1 108 ? 26.464 -1.479 -12.277 1.00 80.88 108 ASP A N 1
ATOM 853 C CA . ASP A 1 108 ? 25.663 -1.406 -11.047 1.00 80.88 108 ASP A CA 1
ATOM 854 C C . ASP A 1 108 ? 24.802 -2.663 -10.880 1.00 80.88 108 ASP A C 1
ATOM 856 O O . ASP A 1 108 ? 24.366 -3.245 -11.875 1.00 80.88 108 ASP A O 1
ATOM 860 N N . ASP A 1 109 ? 24.436 -3.004 -9.639 1.00 90.69 109 ASP A N 1
ATOM 861 C CA . ASP A 1 109 ? 23.372 -3.985 -9.414 1.00 90.69 109 ASP A CA 1
ATOM 862 C C . ASP A 1 109 ? 22.090 -3.540 -10.140 1.00 90.69 109 ASP A C 1
ATOM 864 O O . ASP A 1 109 ? 21.560 -2.440 -9.935 1.00 90.69 109 ASP A O 1
ATOM 868 N N . TYR A 1 110 ? 21.632 -4.401 -11.051 1.00 89.62 110 TYR A N 1
ATOM 869 C CA . TYR A 1 110 ? 20.525 -4.124 -11.958 1.00 89.62 110 TYR A CA 1
ATOM 870 C C . TYR A 1 110 ? 19.241 -3.769 -11.206 1.00 89.62 110 TYR A C 1
ATOM 872 O O . TYR A 1 110 ? 18.527 -2.852 -11.609 1.00 89.62 110 TYR A O 1
ATOM 880 N N . PHE A 1 111 ? 18.935 -4.461 -10.111 1.00 92.00 111 PHE A N 1
ATOM 881 C CA . PHE A 1 111 ? 17.708 -4.206 -9.367 1.00 92.00 111 PHE A CA 1
ATOM 882 C C . PHE A 1 111 ? 17.836 -2.946 -8.515 1.00 92.00 111 PHE A C 1
ATOM 884 O O . PHE A 1 111 ? 16.937 -2.103 -8.557 1.00 92.00 111 PHE A O 1
ATOM 891 N N . ASP A 1 112 ? 18.974 -2.743 -7.848 1.00 92.06 112 ASP A N 1
ATOM 892 C CA . ASP A 1 112 ? 19.230 -1.524 -7.072 1.00 92.06 112 ASP A CA 1
ATOM 893 C C . ASP A 1 112 ? 19.159 -0.265 -7.941 1.00 92.06 112 ASP A C 1
ATOM 895 O O . ASP A 1 112 ? 18.674 0.782 -7.501 1.00 92.06 112 ASP A O 1
ATOM 899 N N . LEU A 1 113 ? 19.618 -0.344 -9.193 1.00 93.94 113 LEU A N 1
ATOM 900 C CA . LEU A 1 113 ? 19.490 0.744 -10.155 1.00 93.94 113 LEU A CA 1
ATOM 901 C C . LEU A 1 113 ? 18.025 1.139 -10.362 1.00 93.94 113 LEU A C 1
ATOM 903 O O . LEU A 1 113 ? 17.705 2.324 -10.308 1.00 93.94 113 LEU A O 1
ATOM 907 N N . PHE A 1 114 ? 17.139 0.172 -10.593 1.00 94.62 114 PHE A N 1
ATOM 908 C CA . PHE A 1 114 ? 15.722 0.429 -10.845 1.00 94.62 114 PHE A CA 1
ATOM 909 C C . PHE A 1 114 ? 14.963 0.871 -9.585 1.00 94.62 114 PHE A C 1
ATOM 911 O O . PHE A 1 114 ? 14.112 1.762 -9.663 1.00 94.62 114 PHE A O 1
ATOM 918 N N . GLU A 1 115 ? 15.294 0.310 -8.421 1.00 93.00 115 GLU A N 1
ATOM 919 C CA . GLU A 1 115 ? 14.692 0.672 -7.130 1.00 93.00 115 GLU A CA 1
ATOM 920 C C . GLU A 1 115 ? 14.911 2.151 -6.770 1.00 93.00 115 GLU A C 1
ATOM 922 O O . GLU A 1 115 ? 14.035 2.773 -6.165 1.00 93.00 115 GLU A O 1
ATOM 927 N N . LYS A 1 116 ? 16.020 2.763 -7.218 1.00 92.25 116 LYS A N 1
ATOM 928 C CA . LYS A 1 116 ? 16.268 4.213 -7.063 1.00 92.25 116 LYS A CA 1
ATOM 929 C C . LYS A 1 116 ? 15.215 5.078 -7.765 1.00 92.25 116 LYS A C 1
ATOM 931 O O . LYS A 1 116 ? 14.954 6.193 -7.317 1.00 92.25 116 LYS A O 1
ATOM 936 N N . PHE A 1 117 ? 14.629 4.591 -8.860 1.00 92.00 117 PHE A N 1
ATOM 937 C CA . PHE A 1 117 ? 13.633 5.326 -9.649 1.00 92.00 117 PHE A CA 1
ATOM 938 C C . PHE A 1 117 ? 12.197 4.972 -9.264 1.00 92.00 117 PHE A C 1
ATOM 940 O O . PHE A 1 117 ? 11.322 5.837 -9.296 1.00 92.00 117 PHE A O 1
ATOM 947 N N . SER A 1 118 ? 11.938 3.716 -8.896 1.00 91.44 118 SER A N 1
ATOM 948 C CA . SER A 1 118 ? 10.615 3.266 -8.466 1.00 91.44 118 SER A CA 1
ATOM 949 C C . SER A 1 118 ? 10.728 2.187 -7.387 1.00 91.44 118 SER A C 1
ATOM 951 O O . SER A 1 118 ? 10.906 1.017 -7.722 1.00 91.44 118 SER A O 1
ATOM 953 N N . PRO A 1 119 ? 10.550 2.536 -6.103 1.00 89.19 119 PRO A N 1
ATOM 954 C CA . PRO A 1 119 ? 10.578 1.560 -5.022 1.00 89.19 119 PRO A CA 1
ATOM 955 C C . PRO A 1 119 ? 9.551 0.428 -5.198 1.00 89.19 119 PRO A C 1
ATOM 957 O O . PRO A 1 119 ? 8.376 0.662 -5.499 1.00 89.19 119 PRO A O 1
ATOM 960 N N . GLY A 1 120 ? 9.991 -0.811 -4.992 1.00 87.19 120 GLY A N 1
ATOM 961 C CA . GLY A 1 120 ? 9.209 -2.036 -5.153 1.00 87.19 120 GLY A CA 1
ATOM 962 C C . GLY A 1 120 ? 9.059 -2.518 -6.600 1.00 87.19 120 GLY A C 1
ATOM 963 O O . GLY A 1 120 ? 8.287 -3.451 -6.843 1.00 87.19 120 GLY A O 1
ATOM 964 N N . ILE A 1 121 ? 9.756 -1.910 -7.567 1.00 91.88 121 ILE A N 1
ATOM 965 C CA . ILE A 1 121 ? 9.653 -2.282 -8.986 1.00 91.88 121 ILE A CA 1
ATOM 966 C C . ILE A 1 121 ? 10.309 -3.635 -9.296 1.00 91.88 121 ILE A C 1
ATOM 968 O O . ILE A 1 121 ? 9.882 -4.323 -10.226 1.00 91.88 121 ILE A O 1
ATOM 972 N N . THR A 1 122 ? 11.286 -4.064 -8.489 1.00 91.62 122 THR A N 1
ATOM 973 C CA . THR A 1 122 ? 12.032 -5.327 -8.658 1.00 91.62 122 THR A CA 1
ATOM 974 C C . THR A 1 122 ? 11.115 -6.536 -8.794 1.00 91.62 122 THR A C 1
ATOM 976 O O . THR A 1 122 ? 11.336 -7.424 -9.622 1.00 91.62 122 THR A O 1
ATOM 979 N N . LYS A 1 123 ? 10.011 -6.546 -8.042 1.00 91.00 123 LYS A N 1
ATOM 980 C CA . LYS A 1 123 ? 9.007 -7.611 -8.111 1.00 91.00 123 LYS A CA 1
ATOM 981 C C . LYS A 1 123 ? 8.422 -7.794 -9.515 1.00 91.00 123 LYS A C 1
ATOM 983 O O . LYS A 1 123 ? 8.111 -8.914 -9.909 1.00 91.00 123 LYS A O 1
ATOM 988 N N . TYR A 1 124 ? 8.280 -6.708 -10.264 1.00 93.38 124 TYR A N 1
ATOM 989 C CA . TYR A 1 124 ? 7.744 -6.730 -11.620 1.00 93.38 124 TYR A CA 1
ATOM 990 C C . TYR A 1 124 ? 8.846 -7.020 -12.642 1.00 93.38 124 TYR A C 1
ATOM 992 O O . TYR A 1 124 ? 8.628 -7.788 -13.578 1.00 93.38 124 TYR A O 1
ATOM 1000 N N . LEU A 1 125 ? 10.059 -6.502 -12.425 1.00 92.88 125 LEU A N 1
ATOM 1001 C CA . LEU A 1 125 ? 11.213 -6.784 -13.288 1.00 92.88 125 LEU A CA 1
ATOM 1002 C C . LEU A 1 125 ? 11.542 -8.284 -13.352 1.00 92.88 125 LEU A C 1
ATOM 1004 O O . LEU A 1 125 ? 11.805 -8.825 -14.424 1.00 92.88 125 LEU A O 1
ATOM 1008 N N . THR A 1 126 ? 11.428 -8.998 -12.232 1.00 91.62 126 THR A N 1
ATOM 1009 C CA . THR A 1 126 ? 11.641 -10.460 -12.190 1.00 91.62 126 THR A CA 1
ATOM 1010 C C . THR A 1 126 ? 10.579 -11.266 -12.952 1.00 91.62 126 THR A C 1
ATOM 1012 O O . THR A 1 126 ? 10.796 -12.437 -13.259 1.00 91.62 126 THR A O 1
ATOM 1015 N N . LYS A 1 127 ? 9.439 -10.653 -13.304 1.00 92.88 127 LYS A N 1
ATOM 1016 C CA . LYS A 1 127 ? 8.303 -11.297 -13.983 1.00 92.88 127 LYS A CA 1
ATOM 1017 C C . LYS A 1 127 ? 7.959 -10.647 -15.332 1.00 92.88 127 LYS A C 1
ATOM 1019 O O . LYS A 1 127 ? 6.846 -10.835 -15.828 1.00 92.88 127 LYS A O 1
ATOM 1024 N N . LEU A 1 128 ? 8.894 -9.930 -15.970 1.00 91.75 128 LEU A N 1
ATOM 1025 C CA . LEU A 1 128 ? 8.668 -9.215 -17.242 1.00 91.75 128 LEU A CA 1
ATOM 1026 C C . LEU A 1 128 ? 8.019 -10.078 -18.332 1.00 91.75 128 LEU A C 1
ATOM 1028 O O . LEU A 1 128 ? 7.118 -9.626 -19.029 1.00 91.75 128 LEU A O 1
ATOM 1032 N N . ALA A 1 129 ? 8.427 -11.344 -18.457 1.00 89.19 129 ALA A N 1
ATOM 1033 C CA . ALA A 1 129 ? 7.879 -12.261 -19.461 1.00 89.19 129 ALA A CA 1
ATOM 1034 C C . ALA A 1 129 ? 6.387 -12.595 -19.262 1.00 89.19 129 ALA A C 1
ATOM 1036 O O . ALA A 1 129 ? 5.742 -13.085 -20.190 1.00 89.19 129 ALA A O 1
ATOM 1037 N N . ILE A 1 130 ? 5.858 -12.383 -18.055 1.00 92.75 130 ILE A N 1
ATOM 1038 C CA . ILE A 1 130 ? 4.444 -12.557 -17.716 1.00 92.75 130 ILE A CA 1
ATOM 1039 C C . ILE A 1 130 ? 3.726 -11.210 -17.820 1.00 92.75 130 ILE A C 1
ATOM 1041 O O . ILE A 1 130 ? 2.684 -11.135 -18.459 1.00 92.75 130 ILE A O 1
ATOM 1045 N N . ILE A 1 131 ? 4.304 -10.153 -17.241 1.00 92.50 131 ILE A N 1
ATOM 1046 C CA . ILE A 1 131 ? 3.681 -8.824 -17.158 1.00 92.50 131 ILE A CA 1
ATOM 1047 C C . ILE A 1 131 ? 3.522 -8.177 -18.530 1.00 92.50 131 ILE A C 1
ATOM 1049 O O . ILE A 1 131 ? 2.510 -7.533 -18.781 1.00 92.50 131 ILE A O 1
ATOM 1053 N N . CYS A 1 132 ? 4.489 -8.354 -19.429 1.00 89.94 132 CYS A N 1
ATOM 1054 C CA . CYS A 1 132 ? 4.446 -7.767 -20.767 1.00 89.94 132 CYS A CA 1
ATOM 1055 C C . CYS A 1 132 ? 3.540 -8.531 -21.751 1.00 89.94 132 CYS A C 1
ATOM 1057 O O . CYS A 1 132 ? 3.622 -8.265 -22.942 1.00 89.94 132 CYS A O 1
ATOM 1059 N N . ARG A 1 133 ? 2.727 -9.499 -21.305 1.00 90.38 133 ARG A N 1
ATOM 1060 C CA . ARG A 1 133 ? 1.784 -10.216 -22.179 1.00 90.38 133 ARG A CA 1
ATOM 1061 C C . ARG A 1 133 ? 0.494 -9.423 -22.355 1.00 90.38 133 ARG A C 1
ATOM 1063 O O . ARG A 1 133 ? -0.021 -8.870 -21.388 1.00 90.38 133 ARG A O 1
ATOM 1070 N N . ASP A 1 134 ? -0.095 -9.501 -23.545 1.00 88.31 134 ASP A N 1
ATOM 1071 C CA . ASP A 1 134 ? -1.379 -8.864 -23.879 1.00 88.31 134 ASP A CA 1
ATOM 1072 C C . ASP A 1 134 ? -2.520 -9.242 -22.918 1.00 88.31 134 ASP A C 1
ATOM 1074 O O . ASP A 1 134 ? -3.407 -8.436 -22.640 1.00 88.31 134 ASP A O 1
ATOM 1078 N N . ASN A 1 135 ? -2.491 -10.470 -22.391 1.00 89.88 135 ASN A N 1
ATOM 1079 C CA . ASN A 1 135 ? -3.491 -11.015 -21.475 1.00 89.88 135 ASN A CA 1
ATOM 1080 C C . ASN A 1 135 ? -3.029 -11.049 -20.009 1.00 89.88 135 ASN A C 1
ATOM 1082 O O . ASN A 1 135 ? -3.540 -11.854 -19.230 1.00 89.88 135 ASN A O 1
ATOM 1086 N N . TYR A 1 136 ? -2.041 -10.236 -19.629 1.00 93.12 136 TYR A N 1
ATOM 1087 C CA . TYR A 1 136 ? -1.622 -10.145 -18.235 1.00 93.12 136 TYR A CA 1
ATOM 1088 C C . TYR A 1 136 ? -2.781 -9.666 -17.352 1.00 93.12 136 TYR A C 1
ATOM 1090 O O . TYR A 1 136 ? -3.329 -8.582 -17.552 1.00 93.12 136 TYR A O 1
ATOM 1098 N N . GLU A 1 137 ? -3.109 -10.467 -16.343 1.00 93.44 137 GLU A N 1
ATOM 1099 C CA . GLU A 1 137 ? -4.029 -10.110 -15.269 1.00 93.44 137 GLU A CA 1
ATOM 1100 C C . GLU A 1 137 ? -3.242 -10.049 -13.951 1.00 93.44 137 GLU A C 1
ATOM 1102 O O . GLU A 1 137 ? -2.633 -11.052 -13.559 1.00 93.44 137 GLU A O 1
ATOM 1107 N N . PRO A 1 138 ? -3.203 -8.887 -13.269 1.00 93.31 138 PRO A N 1
ATOM 1108 C CA . PRO A 1 138 ? -2.516 -8.754 -11.995 1.00 93.31 138 PRO A CA 1
ATOM 1109 C C . PRO A 1 138 ? -3.060 -9.720 -10.952 1.00 93.31 138 PRO A C 1
ATOM 1111 O O . PRO A 1 138 ? -4.260 -9.769 -10.681 1.00 93.31 138 PRO A O 1
ATOM 1114 N N . THR A 1 139 ? -2.154 -10.447 -10.311 1.00 92.56 139 THR A N 1
ATOM 1115 C CA . THR A 1 139 ? -2.508 -11.278 -9.160 1.00 92.56 139 THR A CA 1
ATOM 1116 C C . THR A 1 139 ? -2.771 -10.403 -7.930 1.00 92.56 139 THR A C 1
ATOM 1118 O O . THR A 1 139 ? -2.333 -9.252 -7.863 1.00 92.56 139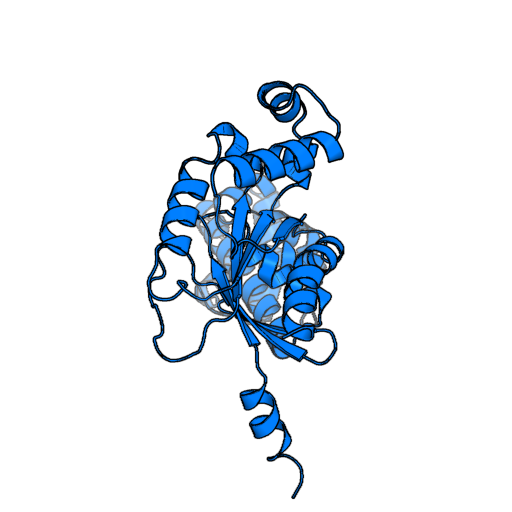 THR A O 1
ATOM 1121 N N . HIS A 1 140 ? -3.427 -10.950 -6.901 1.00 90.62 140 HIS A N 1
ATOM 1122 C CA . HIS A 1 140 ? -3.560 -10.252 -5.612 1.00 90.62 140 HIS A CA 1
ATOM 1123 C C . HIS A 1 140 ? -2.194 -9.825 -5.055 1.00 90.62 140 HIS A C 1
ATOM 1125 O O . HIS A 1 140 ? -2.034 -8.710 -4.569 1.00 90.62 140 HIS A O 1
ATOM 1131 N N . ASP A 1 141 ? -1.190 -10.689 -5.189 1.00 90.38 141 ASP A N 1
ATOM 1132 C CA . ASP A 1 141 ? 0.180 -10.433 -4.753 1.00 90.38 141 ASP A CA 1
ATOM 1133 C C . ASP A 1 141 ? 0.826 -9.240 -5.494 1.00 90.38 141 ASP A C 1
ATOM 1135 O O . ASP A 1 141 ? 1.524 -8.419 -4.881 1.00 90.38 141 ASP A O 1
ATOM 1139 N N . ASP A 1 142 ? 0.554 -9.098 -6.796 1.00 92.06 142 ASP A N 1
ATOM 1140 C CA . ASP A 1 142 ? 0.974 -7.939 -7.591 1.00 92.06 142 ASP A CA 1
ATOM 1141 C C . ASP A 1 142 ? 0.255 -6.669 -7.106 1.00 92.06 142 ASP A C 1
ATOM 1143 O O . ASP A 1 142 ? 0.893 -5.672 -6.766 1.00 92.06 142 ASP A O 1
ATOM 1147 N N . ILE A 1 143 ? -1.073 -6.715 -6.968 1.00 91.25 143 ILE A N 1
ATOM 1148 C CA . ILE A 1 143 ? -1.889 -5.570 -6.537 1.00 91.25 143 ILE A CA 1
ATOM 1149 C C . ILE A 1 143 ? -1.433 -5.049 -5.169 1.00 91.25 143 ILE A C 1
ATOM 1151 O O . ILE A 1 143 ? -1.190 -3.846 -5.010 1.00 91.25 143 ILE A O 1
ATOM 1155 N N . LEU A 1 144 ? -1.281 -5.937 -4.182 1.00 88.94 144 LEU A N 1
ATOM 1156 C CA . LEU A 1 144 ? -0.880 -5.588 -2.816 1.00 88.94 144 LEU A CA 1
ATOM 1157 C C . LEU A 1 144 ? 0.496 -4.920 -2.779 1.00 88.94 144 LEU A C 1
ATOM 1159 O O . LEU A 1 144 ? 0.674 -3.912 -2.091 1.00 88.94 144 LEU A O 1
ATOM 1163 N N . SER A 1 145 ? 1.434 -5.410 -3.589 1.00 87.12 145 SER A N 1
ATOM 1164 C CA . SER A 1 145 ? 2.814 -4.909 -3.624 1.00 87.12 145 SER A CA 1
ATOM 1165 C C . SER A 1 145 ? 2.995 -3.630 -4.440 1.00 87.12 145 SER A C 1
ATOM 1167 O O . SER A 1 145 ? 4.026 -2.970 -4.333 1.00 87.12 145 SER A O 1
ATOM 1169 N N . PHE A 1 146 ? 2.025 -3.262 -5.277 1.00 89.44 146 PHE A N 1
ATOM 1170 C CA . PHE A 1 146 ? 2.181 -2.161 -6.226 1.00 89.44 146 PHE A CA 1
ATOM 1171 C C . PHE A 1 146 ? 2.153 -0.772 -5.571 1.00 89.44 146 PHE A C 1
ATOM 1173 O O . PHE A 1 146 ? 1.094 -0.200 -5.336 1.00 89.44 146 PHE A O 1
ATOM 1180 N N . GLN A 1 147 ? 3.301 -0.161 -5.299 1.00 82.81 147 GLN A N 1
ATOM 1181 C CA . GLN A 1 147 ? 3.334 1.111 -4.561 1.00 82.81 147 GLN A CA 1
ATOM 1182 C C . GLN A 1 147 ? 2.762 2.321 -5.330 1.00 82.81 147 GLN A C 1
ATOM 1184 O O . GLN A 1 147 ? 2.421 3.325 -4.711 1.00 82.81 147 GLN A O 1
ATOM 1189 N N . GLY A 1 148 ? 2.594 2.226 -6.655 1.00 74.44 148 GLY A N 1
ATOM 1190 C CA . GLY A 1 148 ? 2.118 3.329 -7.499 1.00 74.44 148 GLY A CA 1
ATOM 1191 C C . GLY A 1 148 ? 0.603 3.583 -7.479 1.00 74.44 148 GLY A C 1
ATOM 1192 O O . GLY A 1 148 ? 0.154 4.598 -8.013 1.00 74.44 148 GLY A O 1
ATOM 1193 N N . ALA A 1 149 ? -0.197 2.697 -6.871 1.00 73.38 149 ALA A N 1
ATOM 1194 C CA . ALA A 1 149 ? -1.654 2.794 -6.947 1.00 73.38 149 ALA A CA 1
ATOM 1195 C C . ALA A 1 149 ? -2.223 3.977 -6.154 1.00 73.38 149 ALA A C 1
ATOM 1197 O O . ALA A 1 149 ? -2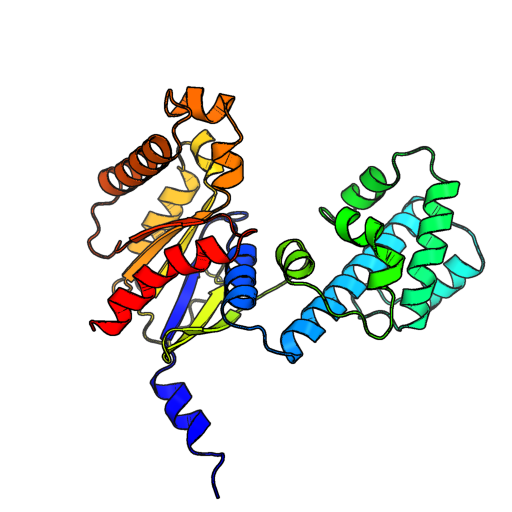.114 4.030 -4.928 1.00 73.38 149 ALA A O 1
ATOM 1198 N N . LYS A 1 150 ? -2.946 4.871 -6.837 1.00 72.69 150 LYS A N 1
ATOM 1199 C CA . LYS A 1 150 ? -3.738 5.935 -6.195 1.00 72.69 150 LYS A CA 1
ATOM 1200 C C . LYS A 1 150 ? -5.185 5.488 -6.013 1.00 72.69 150 LYS A C 1
ATOM 1202 O O . LYS A 1 150 ? -6.061 5.837 -6.801 1.00 72.69 150 LYS A O 1
ATOM 1207 N N . ILE A 1 151 ? -5.445 4.729 -4.954 1.00 78.94 151 ILE A N 1
ATOM 1208 C CA . ILE A 1 151 ? -6.795 4.246 -4.637 1.00 78.94 151 ILE A CA 1
ATOM 1209 C C . ILE A 1 151 ? -7.496 5.278 -3.767 1.00 78.94 151 ILE A C 1
ATOM 1211 O O . ILE A 1 151 ? -7.093 5.522 -2.634 1.00 78.94 151 ILE A O 1
ATOM 1215 N N . LYS A 1 152 ? -8.557 5.889 -4.295 1.00 83.06 152 LYS A N 1
ATOM 1216 C CA . LYS A 1 152 ? -9.380 6.839 -3.529 1.00 83.06 152 LYS A CA 1
ATOM 1217 C C . LYS A 1 152 ? -10.454 6.142 -2.704 1.00 83.06 152 LYS A C 1
ATOM 1219 O O . LYS A 1 152 ? -10.810 6.615 -1.630 1.00 83.06 152 LYS A O 1
ATOM 1224 N N . SE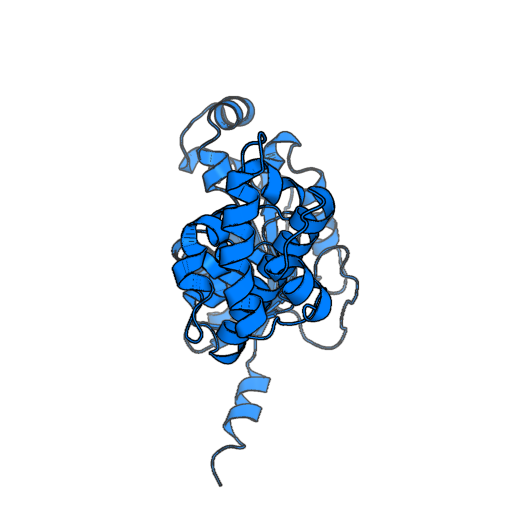R A 1 153 ? -10.999 5.044 -3.215 1.00 86.56 153 SER A N 1
ATOM 1225 C CA . SER A 1 153 ? -12.005 4.259 -2.511 1.00 86.56 153 SER A CA 1
ATOM 1226 C C . SER A 1 153 ? -12.097 2.846 -3.061 1.00 86.56 153 SER A C 1
ATOM 1228 O O . SER A 1 153 ? -11.814 2.643 -4.237 1.00 86.56 153 SER A O 1
ATOM 1230 N N . VAL A 1 154 ? -12.568 1.922 -2.232 1.00 87.62 154 VAL A N 1
ATOM 1231 C CA . VAL A 1 154 ? -12.899 0.540 -2.593 1.00 87.62 154 VAL A CA 1
ATOM 1232 C C . VAL A 1 154 ? -14.321 0.254 -2.132 1.00 87.62 154 VAL A C 1
ATOM 1234 O O . VAL A 1 154 ? -14.721 0.700 -1.054 1.00 87.62 154 VAL A O 1
ATOM 1237 N N . SER A 1 155 ? -15.082 -0.468 -2.948 1.00 86.12 155 SER A N 1
ATOM 1238 C CA . SER A 1 155 ? -16.393 -0.981 -2.549 1.00 86.12 155 SER A CA 1
ATOM 1239 C C . SER A 1 155 ? -16.272 -2.472 -2.266 1.00 86.12 155 SER A C 1
ATOM 1241 O O . SER A 1 155 ? -15.563 -3.172 -2.978 1.00 86.12 155 SER A O 1
ATOM 1243 N N . ALA A 1 156 ? -16.948 -2.947 -1.228 1.00 85.06 156 ALA A N 1
ATOM 1244 C CA . ALA A 1 156 ? -16.978 -4.358 -0.865 1.00 85.06 156 ALA A CA 1
ATOM 1245 C C . ALA A 1 156 ? -18.374 -4.714 -0.358 1.00 85.06 156 ALA A C 1
ATOM 1247 O O . ALA A 1 156 ? -19.023 -3.891 0.287 1.00 85.06 156 ALA A O 1
ATOM 1248 N N . VAL A 1 157 ? -18.838 -5.929 -0.636 1.00 81.75 157 VAL A N 1
ATOM 1249 C CA . VAL A 1 157 ? -20.047 -6.473 -0.009 1.00 81.75 157 VAL A CA 1
ATOM 1250 C C . VAL A 1 157 ? -19.594 -7.439 1.069 1.00 81.75 157 VAL A C 1
ATOM 1252 O O . VAL A 1 157 ? -18.937 -8.430 0.765 1.00 81.75 157 VAL A O 1
ATOM 1255 N N . ILE A 1 158 ? -19.931 -7.136 2.319 1.00 79.38 158 ILE A N 1
ATOM 1256 C CA . ILE A 1 158 ? -19.514 -7.929 3.472 1.00 79.38 158 ILE A CA 1
ATOM 1257 C C . ILE A 1 158 ? -20.759 -8.335 4.246 1.00 79.38 158 ILE A C 1
ATOM 1259 O O . ILE A 1 158 ? -21.561 -7.474 4.595 1.00 79.38 158 ILE A O 1
ATOM 1263 N N . ASP A 1 159 ? -20.965 -9.641 4.426 1.00 78.31 159 ASP A N 1
ATOM 1264 C CA . ASP A 1 159 ? -22.179 -10.214 5.023 1.00 78.31 159 ASP A CA 1
ATOM 1265 C C . ASP A 1 159 ? -23.476 -9.633 4.426 1.00 78.31 159 ASP A C 1
ATOM 1267 O O . ASP A 1 159 ? -24.427 -9.300 5.125 1.00 78.31 159 ASP A O 1
ATOM 1271 N N . GLN A 1 160 ? -23.506 -9.501 3.093 1.00 79.06 160 GLN A N 1
ATOM 1272 C CA . GLN A 1 160 ? -24.611 -8.921 2.307 1.00 79.06 160 GLN A CA 1
ATOM 1273 C C . GLN A 1 160 ? -24.834 -7.408 2.501 1.00 79.06 160 GLN A C 1
ATOM 1275 O O . GLN A 1 160 ? -25.722 -6.835 1.866 1.00 79.06 160 GLN A O 1
ATOM 1280 N N . VAL A 1 161 ? -24.005 -6.731 3.299 1.00 80.50 161 VAL A N 1
ATOM 1281 C CA . VAL A 1 161 ? -24.041 -5.278 3.485 1.00 80.50 161 VAL A CA 1
ATOM 1282 C C . VAL A 1 161 ? -23.015 -4.611 2.560 1.00 80.50 161 VAL A C 1
ATOM 1284 O O . VAL A 1 161 ? -21.832 -4.955 2.591 1.00 80.50 161 VAL A O 1
ATOM 1287 N N . PRO A 1 162 ? -23.424 -3.650 1.714 1.00 83.19 162 PRO A N 1
ATOM 1288 C CA . PRO A 1 162 ? -22.490 -2.924 0.869 1.00 83.19 162 PRO A CA 1
ATOM 1289 C C . PRO A 1 162 ? -21.744 -1.852 1.676 1.00 83.19 162 PRO A C 1
ATOM 1291 O O . PRO A 1 162 ? -22.350 -0.968 2.287 1.00 83.19 162 PRO A O 1
ATOM 1294 N N . PHE A 1 163 ? -20.418 -1.883 1.605 1.00 84.50 163 PHE A N 1
ATOM 1295 C CA . PHE A 1 163 ? -19.516 -0.899 2.190 1.00 84.50 163 PHE A CA 1
ATOM 1296 C C . PHE A 1 163 ? -18.748 -0.138 1.113 1.00 84.50 163 PHE A C 1
ATOM 1298 O O . PHE A 1 163 ? -18.369 -0.690 0.078 1.00 84.50 163 PHE A O 1
ATOM 1305 N N . LYS A 1 164 ? -18.460 1.135 1.393 1.00 87.25 164 LYS A N 1
ATOM 1306 C CA . LYS A 1 164 ? -17.521 1.950 0.617 1.00 87.25 164 LYS A CA 1
ATOM 1307 C C . LYS A 1 164 ? -16.440 2.516 1.525 1.00 87.25 164 LYS A C 1
ATOM 1309 O O . LYS A 1 164 ? -16.686 3.452 2.286 1.00 87.25 164 LYS A O 1
ATOM 1314 N N . PHE A 1 165 ? -15.236 1.980 1.397 1.00 88.50 165 PHE A N 1
ATOM 1315 C CA . PHE A 1 165 ? -14.049 2.440 2.105 1.00 88.50 165 PHE A CA 1
ATOM 1316 C C . PHE A 1 165 ? -13.393 3.570 1.320 1.00 88.50 165 PHE A C 1
ATOM 1318 O O . PHE A 1 165 ? -13.156 3.423 0.125 1.00 88.50 165 PHE A O 1
ATOM 1325 N N . CYS A 1 166 ? -13.106 4.701 1.956 1.00 87.75 166 CYS A N 1
ATOM 1326 C CA . CYS A 1 166 ? -12.540 5.881 1.299 1.00 87.75 166 CYS A CA 1
ATOM 1327 C C . CYS A 1 166 ? -11.196 6.257 1.929 1.00 87.75 166 CYS A C 1
ATOM 1329 O O . CYS A 1 166 ? -11.166 6.569 3.116 1.00 87.75 166 CYS A O 1
ATOM 1331 N N . ASP A 1 167 ? -10.109 6.299 1.148 1.00 89.19 167 ASP A N 1
ATOM 1332 C CA . ASP A 1 167 ? -8.846 6.887 1.615 1.00 89.19 167 ASP A CA 1
ATOM 1333 C C . ASP A 1 167 ? -9.022 8.404 1.704 1.00 89.19 167 ASP A C 1
ATOM 1335 O O . ASP A 1 167 ? -9.275 9.081 0.701 1.00 89.19 167 ASP A O 1
ATOM 1339 N N . ARG A 1 168 ? -8.930 8.950 2.915 1.00 84.31 168 ARG A N 1
ATOM 1340 C CA . ARG A 1 168 ? -9.066 10.392 3.149 1.00 84.31 168 ARG A CA 1
ATOM 1341 C C . ARG A 1 168 ? -7.729 11.087 3.381 1.00 84.31 168 ARG A C 1
ATOM 1343 O O . ARG A 1 168 ? -7.712 12.316 3.454 1.00 84.31 168 ARG A O 1
ATOM 1350 N N . GLY A 1 169 ? -6.625 10.339 3.470 1.00 74.19 169 GLY A N 1
ATOM 1351 C CA . GLY A 1 169 ? -5.344 10.884 3.913 1.00 74.19 169 GLY A CA 1
ATOM 1352 C C . GLY A 1 169 ? -5.447 11.590 5.273 1.00 74.19 169 GLY A C 1
ATOM 1353 O O . GLY A 1 169 ? -6.428 11.436 6.005 1.00 74.19 169 GLY A O 1
ATOM 1354 N N . PHE A 1 170 ? -4.424 12.374 5.620 1.00 65.31 170 PHE A N 1
ATOM 1355 C CA . PHE A 1 170 ? -4.516 13.354 6.701 1.00 65.31 170 PHE A CA 1
ATOM 1356 C C . PHE A 1 170 ? -3.459 14.474 6.531 1.00 65.31 170 PHE A C 1
ATOM 1358 O O . PHE A 1 170 ? -2.319 14.146 6.195 1.00 65.31 170 PHE A O 1
ATOM 1365 N N . PRO A 1 171 ? -3.798 15.761 6.776 1.00 57.06 171 PRO A N 1
ATOM 1366 C CA . PRO A 1 171 ? -5.131 16.251 7.136 1.00 57.06 171 PRO A CA 1
ATOM 1367 C C . PRO A 1 171 ? -6.131 16.000 5.997 1.00 57.06 171 PRO A C 1
ATOM 1369 O O . PRO A 1 171 ? -5.729 16.007 4.831 1.00 57.06 171 PRO A O 1
ATOM 1372 N N . PRO A 1 172 ? -7.415 15.719 6.287 1.00 59.41 172 PRO A N 1
ATOM 1373 C CA . PRO A 1 172 ? -8.381 15.421 5.239 1.00 59.41 172 PRO A CA 1
ATOM 1374 C C . PRO A 1 172 ? -8.583 16.681 4.397 1.00 59.41 172 PRO A C 1
ATOM 1376 O O . PRO A 1 172 ? -9.207 17.644 4.833 1.00 59.41 172 PRO A O 1
ATOM 1379 N N . SER A 1 173 ? -8.027 16.692 3.188 1.00 52.31 173 SER A N 1
ATOM 1380 C CA . SER A 1 173 ? -8.025 17.869 2.309 1.00 52.31 173 SER A CA 1
ATOM 1381 C C . SER A 1 173 ? -9.425 18.255 1.821 1.00 52.31 173 SER A C 1
ATOM 1383 O O . SER A 1 173 ? -9.635 19.365 1.344 1.00 52.31 173 SER A O 1
ATOM 1385 N N . THR A 1 174 ? -10.402 17.354 1.963 1.00 51.78 174 THR A N 1
ATOM 1386 C CA . THR A 1 174 ? -11.813 17.573 1.627 1.00 51.78 174 THR A CA 1
ATOM 1387 C C . THR A 1 174 ? -12.720 16.811 2.596 1.00 51.78 174 THR A C 1
ATOM 1389 O O . THR A 1 174 ? -13.053 15.637 2.412 1.00 51.78 174 THR A O 1
ATOM 1392 N N . PHE A 1 175 ? -13.167 17.483 3.657 1.00 54.38 175 PHE A N 1
ATOM 1393 C CA . PHE A 1 175 ? -14.271 16.980 4.471 1.00 54.38 175 PHE A CA 1
ATOM 1394 C C . PHE A 1 175 ? -15.589 17.194 3.715 1.00 54.38 175 PHE A C 1
ATOM 1396 O O . PHE A 1 175 ? -16.205 18.247 3.820 1.00 54.38 175 PHE A O 1
ATOM 1403 N N . PHE A 1 176 ? -16.034 16.204 2.934 1.00 48.44 176 PHE A N 1
ATOM 1404 C CA . PHE A 1 176 ? -17.362 16.266 2.312 1.00 48.44 176 PHE A CA 1
ATOM 1405 C C . PHE A 1 176 ? -18.469 16.307 3.385 1.00 48.44 176 PHE A C 1
ATOM 1407 O O . PHE A 1 176 ? -18.505 15.406 4.231 1.00 48.44 176 PHE A O 1
ATOM 1414 N N . PRO A 1 177 ? -19.367 17.309 3.363 1.00 46.88 177 PRO A N 1
ATOM 1415 C CA . PRO A 1 177 ? -20.333 17.550 4.437 1.00 46.88 177 PRO A CA 1
ATOM 1416 C C . PRO A 1 177 ? -21.607 16.684 4.396 1.00 46.88 177 PRO A C 1
ATOM 1418 O O . PRO A 1 177 ? -22.457 16.851 5.262 1.00 46.88 177 PRO A O 1
ATOM 1421 N N . SER A 1 178 ? -21.791 15.780 3.423 1.00 45.28 178 SER A N 1
ATOM 1422 C CA . SER A 1 178 ? -23.145 15.305 3.074 1.00 45.28 178 SER A CA 1
ATOM 1423 C C . SER A 1 178 ? -23.494 13.839 3.371 1.00 45.28 178 SER A C 1
ATOM 1425 O O . SER A 1 178 ? -24.605 13.432 3.048 1.00 45.28 178 SER A O 1
ATOM 1427 N N . ALA A 1 179 ? -22.615 13.035 3.975 1.00 54.97 179 ALA A N 1
ATOM 1428 C CA . ALA A 1 179 ? -22.953 11.661 4.367 1.00 54.97 179 ALA A CA 1
ATOM 1429 C C . ALA A 1 179 ? -22.774 11.486 5.876 1.00 54.97 179 ALA A C 1
ATOM 1431 O O . ALA A 1 179 ? -21.752 11.895 6.428 1.00 54.97 179 ALA A O 1
ATOM 1432 N N . ARG A 1 180 ? -23.763 10.881 6.545 1.00 61.56 180 ARG A N 1
ATOM 1433 C CA . ARG A 1 180 ? -23.635 10.409 7.930 1.00 61.56 180 ARG A CA 1
ATOM 1434 C C . ARG A 1 180 ? -22.455 9.433 7.965 1.00 61.56 180 ARG A C 1
ATOM 1436 O O . ARG A 1 180 ? -22.529 8.363 7.372 1.00 61.56 180 ARG A O 1
ATOM 1443 N N . ARG A 1 181 ? -21.346 9.837 8.586 1.00 72.25 181 ARG A N 1
ATOM 1444 C CA . ARG A 1 181 ? -20.136 9.013 8.690 1.00 72.25 181 ARG A CA 1
ATOM 1445 C C . ARG A 1 181 ? -20.246 8.181 9.946 1.00 72.25 181 ARG A C 1
ATOM 1447 O O . ARG A 1 181 ? -20.024 8.681 11.044 1.00 72.25 181 ARG A O 1
ATOM 1454 N N . GLU A 1 182 ? -20.680 6.948 9.785 1.00 76.56 182 GLU A N 1
ATOM 1455 C CA . GLU A 1 182 ? -20.932 6.073 10.926 1.00 76.56 182 GLU A CA 1
ATOM 1456 C C . GLU A 1 182 ? -19.633 5.453 11.442 1.00 76.56 182 GLU A C 1
ATOM 1458 O O . GLU A 1 182 ? -19.505 5.267 12.646 1.00 76.56 182 GLU A O 1
ATOM 1463 N N . PHE A 1 183 ? -18.641 5.251 10.565 1.00 85.75 183 PHE A N 1
ATOM 1464 C CA . PHE A 1 183 ? -17.412 4.536 10.899 1.00 85.75 183 PHE A CA 1
ATOM 1465 C C . PHE A 1 183 ? -16.157 5.216 10.355 1.00 85.75 183 PHE A C 1
ATOM 1467 O O . PHE A 1 183 ? -16.114 5.709 9.221 1.00 85.75 183 PHE A O 1
ATOM 1474 N N . VAL A 1 184 ? -15.112 5.182 11.172 1.00 89.44 184 VAL A N 1
ATOM 1475 C CA . VAL A 1 184 ? -13.754 5.598 10.840 1.00 89.44 184 VAL A CA 1
ATOM 1476 C C . VAL A 1 184 ? -12.814 4.438 11.135 1.00 89.44 184 VAL A C 1
ATOM 1478 O O . VAL A 1 184 ? -12.853 3.862 12.218 1.00 89.44 184 VAL A O 1
ATOM 1481 N N . VAL A 1 185 ? -11.942 4.117 10.185 1.00 92.25 185 VAL A N 1
ATOM 1482 C CA . VAL A 1 185 ? -10.810 3.214 10.396 1.00 92.25 185 VAL A CA 1
ATOM 1483 C C . VAL A 1 185 ? -9.542 4.057 10.461 1.00 92.25 185 VAL A C 1
ATOM 1485 O O . VAL A 1 185 ? -9.141 4.666 9.468 1.00 92.25 185 VAL A O 1
ATOM 1488 N N . PHE A 1 186 ? -8.917 4.111 11.634 1.00 93.69 186 PHE A N 1
ATOM 1489 C CA . PHE A 1 186 ? -7.674 4.837 11.864 1.00 93.69 186 PHE A CA 1
ATOM 1490 C C . PHE A 1 186 ? -6.480 3.884 11.772 1.00 93.69 186 PHE A C 1
ATOM 1492 O O . PHE A 1 186 ? -6.258 3.054 12.649 1.00 93.69 186 PHE A O 1
ATOM 1499 N N . CYS A 1 187 ? -5.699 3.992 10.699 1.00 94.56 187 CYS A N 1
ATOM 1500 C CA . CYS A 1 187 ? -4.532 3.148 10.479 1.00 94.56 187 CYS A CA 1
ATOM 1501 C C . CYS A 1 187 ? -3.286 3.719 11.161 1.00 94.56 187 CYS A C 1
ATOM 1503 O O . CYS A 1 187 ? -2.902 4.863 10.896 1.00 94.56 187 CYS A O 1
ATOM 1505 N N . ILE A 1 188 ? -2.592 2.883 11.931 1.00 95.69 188 ILE A N 1
ATOM 1506 C CA . ILE A 1 188 ? -1.305 3.168 12.575 1.00 95.69 188 ILE A CA 1
ATOM 1507 C C . ILE A 1 188 ? -0.247 2.227 11.998 1.00 95.69 188 ILE A C 1
ATOM 1509 O O . ILE A 1 188 ? -0.511 1.056 11.746 1.00 95.69 188 ILE A O 1
ATOM 1513 N N . ASN A 1 189 ? 0.964 2.728 11.755 1.00 95.31 189 ASN A N 1
ATOM 1514 C CA . ASN A 1 189 ? 2.106 1.868 11.441 1.00 95.31 189 ASN A CA 1
ATOM 1515 C C . ASN A 1 189 ? 2.652 1.281 12.751 1.00 95.31 189 ASN A C 1
ATOM 1517 O O . ASN A 1 189 ? 3.139 2.048 13.578 1.00 95.31 189 ASN A O 1
ATOM 1521 N N . SER A 1 190 ? 2.638 -0.042 12.923 1.00 95.94 190 SER A N 1
ATOM 1522 C CA . SER A 1 190 ? 3.142 -0.699 14.145 1.00 95.94 190 SER A CA 1
ATOM 1523 C C . SER A 1 190 ? 4.611 -0.366 14.442 1.00 95.94 190 SER A C 1
ATOM 1525 O O . SER A 1 190 ? 5.014 -0.260 15.594 1.00 95.94 190 SER A O 1
ATOM 1527 N N . LEU A 1 191 ? 5.419 -0.094 13.413 1.00 94.31 191 LEU A N 1
ATOM 1528 C CA . LEU A 1 191 ? 6.821 0.308 13.584 1.00 94.31 191 LEU A CA 1
ATOM 1529 C C . LEU A 1 191 ? 6.992 1.716 14.184 1.00 94.31 191 LEU A C 1
ATOM 1531 O O . LEU A 1 191 ? 8.104 2.081 14.566 1.00 94.31 191 LEU A O 1
ATOM 1535 N N . ALA A 1 192 ? 5.921 2.510 14.287 1.00 93.81 192 ALA A N 1
ATOM 1536 C CA . ALA A 1 192 ? 5.954 3.823 14.933 1.00 93.81 192 ALA A CA 1
ATOM 1537 C C . ALA A 1 192 ? 6.070 3.745 16.470 1.00 93.81 192 ALA A C 1
ATOM 1539 O O . ALA A 1 192 ? 6.223 4.784 17.115 1.00 93.81 192 ALA A O 1
ATOM 1540 N N . ILE A 1 193 ? 6.096 2.537 17.055 1.00 93.44 193 ILE A N 1
ATOM 1541 C CA . ILE A 1 193 ? 6.461 2.326 18.465 1.00 93.44 193 ILE A CA 1
ATOM 1542 C C . ILE A 1 193 ? 7.818 2.954 18.800 1.00 93.44 193 ILE A C 1
ATOM 1544 O O . ILE A 1 193 ? 8.007 3.476 19.893 1.00 93.44 193 ILE A O 1
ATOM 1548 N N . LYS A 1 194 ? 8.733 3.013 17.820 1.00 89.69 194 LYS A N 1
ATOM 1549 C CA . LYS A 1 194 ? 10.070 3.601 17.977 1.00 89.69 194 LYS A CA 1
ATOM 1550 C C . LYS A 1 194 ? 10.052 5.071 18.403 1.00 89.69 194 LYS A C 1
ATOM 1552 O O . LYS A 1 194 ? 11.008 5.559 18.991 1.00 89.69 194 LYS A O 1
ATOM 1557 N N . THR A 1 195 ? 8.958 5.770 18.111 1.00 90.19 195 THR A N 1
ATOM 1558 C CA . THR A 1 195 ? 8.722 7.167 18.499 1.00 90.19 195 THR A CA 1
ATOM 1559 C C . THR A 1 195 ? 7.556 7.289 19.486 1.00 90.19 195 THR A C 1
ATOM 1561 O O . THR A 1 195 ? 6.897 8.333 19.537 1.00 90.19 195 THR A O 1
ATOM 1564 N N . GLY A 1 196 ? 7.229 6.197 20.187 1.00 89.25 196 GLY A N 1
ATOM 1565 C CA . GLY A 1 196 ? 6.112 6.095 21.126 1.00 89.25 196 GLY A CA 1
ATOM 1566 C C . GLY A 1 196 ? 4.748 6.389 20.503 1.00 89.25 196 GLY A C 1
ATOM 1567 O O . GLY A 1 196 ? 3.880 6.917 21.185 1.00 89.25 196 GLY A O 1
ATOM 1568 N N . TYR A 1 197 ? 4.581 6.171 19.193 1.00 94.75 197 TYR A N 1
ATOM 1569 C CA . TYR A 1 197 ? 3.377 6.530 18.430 1.00 94.75 197 TYR A CA 1
ATOM 1570 C C . TYR A 1 197 ? 2.955 8.010 18.476 1.00 94.75 197 TYR A C 1
ATOM 1572 O O . TYR A 1 197 ? 1.916 8.341 17.909 1.00 94.75 197 TYR A O 1
ATOM 1580 N N . SER A 1 198 ? 3.763 8.909 19.048 1.00 92.62 198 SER A N 1
ATOM 1581 C CA . SER A 1 198 ? 3.445 10.328 19.301 1.00 92.62 198 SER A CA 1
ATOM 1582 C C . SER A 1 198 ? 2.696 11.029 18.162 1.00 92.62 198 SER A C 1
ATOM 1584 O O . SER A 1 198 ? 1.611 11.571 18.366 1.00 92.62 198 SER A O 1
ATOM 1586 N N . TYR A 1 199 ? 3.224 10.964 16.937 1.00 92.56 199 TYR A N 1
ATOM 1587 C CA . TYR A 1 199 ? 2.575 11.569 15.773 1.00 92.56 199 TYR A CA 1
ATOM 1588 C C . TYR A 1 199 ? 1.238 10.900 15.410 1.00 92.56 199 TYR A C 1
ATOM 1590 O O . TYR A 1 199 ? 0.260 11.583 15.117 1.00 92.56 199 TYR A O 1
ATOM 1598 N N . SER A 1 200 ? 1.167 9.567 15.474 1.00 94.25 200 SER A N 1
ATOM 1599 C CA . SER A 1 200 ? -0.067 8.819 15.187 1.00 94.25 200 SER A CA 1
ATOM 1600 C C . SER A 1 200 ? -1.157 9.119 16.213 1.00 94.25 200 SER A C 1
ATOM 1602 O O . SER A 1 200 ? -2.313 9.296 15.844 1.00 94.25 200 SER A O 1
ATOM 1604 N N . PHE A 1 201 ? -0.781 9.221 17.485 1.00 95.56 201 PHE A N 1
ATOM 1605 C CA . PHE A 1 201 ? -1.688 9.502 18.591 1.00 95.56 201 PHE A CA 1
ATOM 1606 C C . PHE A 1 201 ? -2.183 10.947 18.595 1.00 95.56 201 PHE A C 1
ATOM 1608 O O . PHE A 1 201 ? -3.384 11.160 18.720 1.00 95.56 201 PHE A O 1
ATOM 1615 N N . SER A 1 202 ? -1.319 11.928 18.322 1.00 92.56 202 SER A N 1
ATOM 1616 C CA . SER A 1 202 ? -1.757 13.318 18.120 1.00 92.56 202 SER A CA 1
ATOM 1617 C C . SER A 1 202 ? -2.777 13.439 16.976 1.00 92.56 202 SER A C 1
ATOM 1619 O O . SER A 1 202 ? -3.754 14.183 17.056 1.00 92.56 202 SER A O 1
ATOM 1621 N N . MET A 1 203 ? -2.600 12.661 15.907 1.00 91.75 203 MET A N 1
ATOM 1622 C CA . MET A 1 203 ? -3.555 12.626 14.800 1.00 91.75 203 MET A CA 1
ATOM 1623 C C . MET A 1 203 ? -4.859 11.905 15.149 1.00 91.75 203 MET A C 1
ATOM 1625 O O . MET A 1 203 ? -5.918 12.322 14.680 1.00 91.75 203 MET A O 1
ATOM 1629 N N . LEU A 1 204 ? -4.801 10.839 15.949 1.00 93.69 204 LEU A N 1
ATOM 1630 C CA . LEU A 1 204 ? -5.992 10.157 16.451 1.00 93.69 204 LEU A CA 1
ATOM 1631 C C . LEU A 1 204 ? -6.811 11.097 17.342 1.00 93.69 204 LEU A C 1
ATOM 1633 O O . LEU A 1 204 ? -8.009 11.243 17.119 1.00 93.69 204 LEU A O 1
ATOM 1637 N N . GLU A 1 205 ? -6.160 11.809 18.262 1.00 93.38 205 GLU A N 1
ATOM 1638 C CA . GLU A 1 205 ? -6.784 12.839 19.099 1.00 93.38 205 GLU A CA 1
ATOM 1639 C C . GLU A 1 205 ? -7.491 13.901 18.242 1.00 93.38 205 GLU A C 1
ATOM 1641 O O . GLU A 1 205 ? -8.662 14.222 18.460 1.00 93.38 205 GLU A O 1
ATOM 1646 N N . ALA A 1 206 ? -6.826 14.379 17.185 1.00 90.06 206 ALA A N 1
ATOM 1647 C CA . ALA A 1 206 ? -7.418 15.325 16.246 1.00 90.06 206 ALA A CA 1
ATOM 1648 C C . ALA A 1 206 ? -8.648 14.753 15.516 1.00 90.06 206 ALA A C 1
ATOM 1650 O O . ALA A 1 206 ? -9.607 15.487 15.277 1.00 90.06 206 ALA A O 1
ATOM 1651 N N . VAL A 1 207 ? -8.649 13.462 15.163 1.00 89.50 207 VAL A N 1
ATOM 1652 C CA . VAL A 1 207 ? -9.807 12.778 14.558 1.00 89.50 207 VAL A CA 1
ATOM 1653 C C . VAL A 1 207 ? -10.957 12.668 15.558 1.00 89.50 207 VAL A C 1
ATOM 1655 O O . VAL A 1 207 ? -12.084 13.030 15.213 1.00 89.50 207 VAL A O 1
ATOM 1658 N N . LEU A 1 208 ? -10.679 12.238 16.790 1.00 90.69 208 LEU A N 1
ATOM 1659 C CA . LEU A 1 208 ? -11.670 12.094 17.857 1.00 90.69 208 LEU A CA 1
ATOM 1660 C C . LEU A 1 208 ? -12.315 13.442 18.211 1.00 90.69 208 LEU A C 1
ATOM 1662 O O . LEU A 1 208 ? -13.538 13.514 18.360 1.00 90.69 208 LEU A O 1
ATOM 1666 N N . GLY A 1 209 ? -11.533 14.521 18.270 1.00 88.94 209 GLY A N 1
ATOM 1667 C CA . GLY A 1 209 ? -12.023 15.879 18.527 1.00 88.94 209 GLY A CA 1
ATOM 1668 C C . GLY A 1 209 ? -12.717 16.553 17.334 1.00 88.94 209 GLY A C 1
ATOM 1669 O O . GLY A 1 209 ? -13.343 17.608 17.488 1.00 88.94 209 GLY A O 1
ATOM 1670 N N . HIS A 1 210 ? -12.640 15.981 16.129 1.00 86.62 210 HIS A N 1
ATOM 1671 C CA . HIS A 1 210 ? -13.144 16.634 14.924 1.00 86.62 210 HIS A CA 1
ATOM 1672 C C . HIS A 1 210 ? -14.678 16.615 14.844 1.00 86.62 210 HIS A C 1
ATOM 1674 O O . HIS A 1 210 ? -15.318 15.566 14.938 1.00 86.62 210 HIS A O 1
ATOM 1680 N N . LYS A 1 211 ? -15.292 17.769 14.538 1.00 84.88 211 LYS A N 1
ATOM 1681 C CA . LYS A 1 211 ? -16.762 17.919 14.442 1.00 84.88 211 LYS A CA 1
ATOM 1682 C C . LYS A 1 211 ? -17.413 16.901 13.499 1.00 84.88 211 LYS A C 1
ATOM 1684 O O . LYS A 1 211 ? -18.486 16.392 13.804 1.00 84.88 211 LYS A O 1
ATOM 1689 N N . THR A 1 212 ? -16.754 16.588 12.382 1.00 81.81 212 THR A N 1
ATOM 1690 C CA . THR A 1 212 ? -17.243 15.616 11.386 1.00 81.81 212 THR A CA 1
ATOM 1691 C C . THR A 1 212 ? -17.322 14.185 11.920 1.00 81.81 212 THR A C 1
ATOM 1693 O O . THR A 1 212 ? -18.218 13.455 11.509 1.00 81.81 212 THR A O 1
ATOM 1696 N N . TYR A 1 213 ? -16.423 13.792 12.829 1.00 85.75 213 TYR A N 1
ATOM 1697 C CA . TYR A 1 213 ? -16.334 12.425 13.362 1.00 85.75 213 TYR A CA 1
ATOM 1698 C C . TYR A 1 213 ? -16.863 12.307 14.796 1.00 85.75 213 TYR A C 1
ATOM 1700 O O . TYR A 1 213 ? -16.764 11.255 15.422 1.00 85.75 213 TYR A O 1
ATOM 1708 N N . LYS A 1 214 ? -17.476 13.374 15.328 1.00 85.12 214 LYS A N 1
ATOM 1709 C CA . LYS A 1 214 ? -17.955 13.440 16.717 1.00 85.12 214 LYS A CA 1
ATOM 1710 C C . LYS A 1 214 ? -18.904 12.294 17.100 1.00 85.12 214 LYS A C 1
ATOM 1712 O O . LYS A 1 214 ? -18.990 11.943 18.267 1.00 85.12 214 LYS A O 1
ATOM 1717 N N . LYS A 1 215 ? -19.634 11.736 16.131 1.00 85.75 215 LYS A N 1
ATOM 1718 C CA . LYS A 1 215 ? -20.584 10.625 16.326 1.00 85.75 215 LYS A CA 1
ATOM 1719 C C . LYS A 1 215 ? -20.170 9.339 15.604 1.00 85.75 215 LYS A C 1
ATOM 1721 O O . LYS A 1 215 ? -20.984 8.429 15.500 1.00 85.75 215 LYS A O 1
ATOM 1726 N N . SER A 1 216 ? -18.971 9.303 15.030 1.00 87.31 216 SER A N 1
ATOM 1727 C CA . SER A 1 216 ? -18.479 8.132 14.312 1.00 87.31 216 SER A CA 1
ATOM 1728 C C . SER A 1 216 ? -17.878 7.142 15.298 1.00 87.31 216 SER A C 1
ATOM 1730 O O . SER A 1 216 ? -17.157 7.555 16.204 1.00 87.31 216 SER A O 1
ATOM 1732 N N . LEU A 1 217 ? -18.142 5.857 15.088 1.00 89.06 217 LEU A N 1
ATOM 1733 C CA . LEU A 1 217 ? -17.411 4.776 15.737 1.00 89.06 217 LEU A CA 1
ATOM 1734 C C . LEU A 1 217 ? -16.029 4.651 15.087 1.00 89.06 217 LEU A C 1
ATOM 1736 O O . LEU A 1 217 ? -15.873 4.883 13.884 1.00 89.06 217 LEU A O 1
ATOM 1740 N N . VAL A 1 218 ? -15.021 4.314 15.881 1.00 90.94 218 VAL A N 1
ATOM 1741 C CA . VAL A 1 218 ? -13.615 4.309 15.479 1.00 90.94 218 VAL A CA 1
ATOM 1742 C C . VAL A 1 218 ? -13.025 2.920 15.692 1.00 90.94 218 VAL A C 1
ATOM 1744 O O . VAL A 1 218 ? -12.974 2.414 16.809 1.00 90.94 218 VAL A O 1
ATOM 1747 N N . GLY A 1 219 ? -12.552 2.311 14.608 1.00 92.44 219 GLY A N 1
ATOM 1748 C CA . GLY A 1 219 ? -11.679 1.142 14.652 1.00 92.44 219 GLY A CA 1
ATOM 1749 C C . GLY A 1 219 ? -10.231 1.573 14.449 1.00 92.44 219 GLY A C 1
ATOM 1750 O O . GLY A 1 219 ? -9.916 2.235 13.459 1.00 92.44 219 GLY A O 1
ATOM 1751 N N . ILE A 1 220 ? -9.337 1.205 15.359 1.00 94.56 220 ILE A N 1
ATOM 1752 C CA . ILE A 1 220 ? -7.901 1.471 15.244 1.00 94.56 220 ILE A CA 1
ATOM 1753 C C . ILE A 1 220 ? -7.232 0.226 14.680 1.00 94.56 220 ILE A C 1
ATOM 1755 O O . ILE A 1 220 ? -7.343 -0.851 15.251 1.00 94.56 220 ILE A O 1
ATOM 1759 N N . ILE A 1 221 ? -6.526 0.367 13.562 1.00 94.69 221 ILE A N 1
ATOM 1760 C CA . ILE A 1 221 ? -5.874 -0.748 12.875 1.00 94.69 221 ILE A CA 1
ATOM 1761 C C . ILE A 1 221 ? -4.366 -0.520 12.821 1.00 94.69 221 ILE A C 1
ATOM 1763 O O . ILE A 1 221 ? -3.873 0.352 12.104 1.00 94.69 221 ILE A O 1
ATOM 1767 N N . PHE A 1 222 ? -3.622 -1.351 13.539 1.00 95.44 222 PHE A N 1
ATOM 1768 C CA . PHE A 1 222 ? -2.169 -1.426 13.478 1.00 95.44 222 PHE A CA 1
ATOM 1769 C C . PHE A 1 222 ? -1.742 -2.259 12.264 1.00 95.44 222 PHE A C 1
ATOM 1771 O O . PHE A 1 222 ? -1.883 -3.479 12.231 1.00 95.44 222 PHE A O 1
ATOM 1778 N N . THR A 1 223 ? -1.231 -1.584 11.238 1.00 94.31 223 THR A N 1
ATOM 1779 C CA . THR A 1 223 ? -0.686 -2.198 10.019 1.00 94.31 223 THR A CA 1
ATOM 1780 C C . THR A 1 223 ? 0.790 -2.552 10.188 1.00 94.31 223 THR A C 1
ATOM 1782 O O . THR A 1 223 ? 1.457 -2.050 11.099 1.00 94.31 223 THR A O 1
ATOM 1785 N N . LYS A 1 224 ? 1.324 -3.377 9.276 1.00 93.19 224 LYS A N 1
ATOM 1786 C CA . LYS A 1 224 ? 2.735 -3.812 9.270 1.00 93.19 224 LYS A CA 1
ATOM 1787 C C . LYS A 1 224 ? 3.136 -4.524 10.566 1.00 93.19 224 LYS A C 1
ATOM 1789 O O . LYS A 1 224 ? 4.262 -4.374 11.043 1.00 93.19 224 LYS A O 1
ATOM 1794 N N . ILE A 1 225 ? 2.189 -5.238 11.178 1.00 94.00 225 ILE A N 1
ATOM 1795 C CA . ILE A 1 225 ? 2.440 -5.951 12.432 1.00 94.00 225 ILE A CA 1
ATOM 1796 C C . ILE A 1 225 ? 3.470 -7.065 12.236 1.00 94.00 225 ILE A C 1
ATOM 1798 O O . ILE A 1 225 ? 4.308 -7.275 13.098 1.00 94.00 225 ILE A O 1
ATOM 1802 N N . ASP A 1 226 ? 3.472 -7.710 11.073 1.00 92.88 226 ASP A N 1
ATOM 1803 C CA . ASP A 1 226 ? 4.474 -8.687 10.649 1.00 92.88 226 ASP A CA 1
ATOM 1804 C C . ASP A 1 226 ? 5.897 -8.113 10.710 1.00 92.88 226 ASP A C 1
ATOM 1806 O O . ASP A 1 226 ? 6.797 -8.748 11.254 1.00 92.88 226 ASP A O 1
ATOM 1810 N N . LEU A 1 227 ? 6.096 -6.878 10.241 1.00 93.69 227 LEU A N 1
ATOM 1811 C CA . LEU A 1 227 ? 7.404 -6.226 10.290 1.00 93.69 227 LEU A CA 1
ATOM 1812 C C . LEU A 1 227 ? 7.845 -5.920 11.724 1.00 93.69 227 LEU A C 1
ATOM 1814 O O . LEU A 1 227 ? 9.028 -6.040 12.028 1.00 93.69 227 LEU A O 1
ATOM 1818 N N . LEU A 1 228 ? 6.914 -5.530 12.602 1.00 94.44 228 LEU A N 1
ATOM 1819 C CA . LEU A 1 228 ? 7.222 -5.326 14.019 1.00 94.44 228 LEU A CA 1
ATOM 1820 C C . LEU A 1 228 ? 7.578 -6.655 14.696 1.00 94.44 228 LEU A C 1
ATOM 1822 O O . LEU A 1 228 ? 8.594 -6.731 15.379 1.00 94.44 228 LEU A O 1
ATOM 1826 N N . LEU A 1 229 ? 6.778 -7.699 14.470 1.00 93.00 229 LEU A N 1
ATOM 1827 C CA . LEU A 1 229 ? 6.975 -9.015 15.080 1.00 93.00 229 LEU A CA 1
ATOM 1828 C C . LEU A 1 229 ? 8.259 -9.712 14.600 1.00 93.00 229 LEU A C 1
ATOM 1830 O O . LEU A 1 229 ? 8.815 -10.535 15.319 1.00 93.00 229 LEU A O 1
ATOM 1834 N N . ASN A 1 230 ? 8.764 -9.352 13.420 1.00 93.38 230 ASN A N 1
ATOM 1835 C CA . ASN A 1 230 ? 10.052 -9.831 12.918 1.00 93.38 230 ASN A CA 1
ATOM 1836 C C . ASN A 1 230 ? 11.249 -8.983 13.396 1.00 93.38 230 ASN A C 1
ATOM 1838 O O . ASN A 1 230 ? 12.396 -9.411 13.263 1.00 93.38 230 ASN A O 1
ATOM 1842 N N . ALA A 1 231 ? 11.020 -7.796 13.963 1.00 92.50 231 ALA A N 1
ATOM 1843 C CA . ALA A 1 231 ? 12.069 -6.891 14.426 1.00 92.50 231 ALA A CA 1
ATOM 1844 C C . ALA A 1 231 ? 12.428 -7.146 15.902 1.00 92.50 231 ALA A C 1
ATOM 1846 O O . ALA A 1 231 ? 12.146 -6.307 16.759 1.00 92.50 231 ALA A O 1
ATOM 1847 N N . ARG A 1 232 ? 13.078 -8.284 16.196 1.00 89.38 232 ARG A N 1
ATOM 1848 C CA . ARG A 1 232 ? 13.418 -8.734 17.569 1.00 89.38 232 ARG A CA 1
ATOM 1849 C C . ARG A 1 232 ? 14.064 -7.659 18.443 1.00 89.38 232 ARG A C 1
ATOM 1851 O O . ARG A 1 232 ? 13.619 -7.434 19.561 1.00 89.38 232 ARG A O 1
ATOM 1858 N N . ASP A 1 233 ? 15.038 -6.920 17.913 1.00 88.81 233 ASP A N 1
ATOM 1859 C CA . ASP A 1 233 ? 15.695 -5.839 18.664 1.00 88.81 233 ASP A CA 1
ATOM 1860 C C . ASP A 1 233 ? 14.701 -4.756 19.099 1.00 88.81 233 ASP A C 1
ATOM 1862 O O . ASP A 1 233 ? 14.776 -4.227 20.205 1.00 88.81 233 ASP A O 1
ATOM 1866 N N . THR A 1 234 ? 13.728 -4.440 18.237 1.00 88.81 234 THR A N 1
ATOM 1867 C CA . THR A 1 234 ? 12.649 -3.503 18.574 1.00 88.81 234 THR A CA 1
ATOM 1868 C C . THR A 1 234 ? 11.730 -4.120 19.625 1.00 88.81 234 THR A C 1
ATOM 1870 O O . THR A 1 234 ? 11.401 -3.450 20.598 1.00 88.81 234 THR A O 1
ATOM 1873 N N . LEU A 1 235 ? 11.347 -5.389 19.486 1.00 91.50 235 LEU A N 1
ATOM 1874 C CA . LEU A 1 235 ? 10.484 -6.045 20.467 1.00 91.50 235 LEU A CA 1
ATOM 1875 C C . LEU A 1 235 ? 11.099 -6.058 21.871 1.00 91.50 235 LEU A C 1
ATOM 1877 O O . LEU A 1 235 ? 10.462 -5.606 22.819 1.00 91.50 235 LEU A O 1
ATOM 1881 N N . HIS A 1 236 ? 12.359 -6.471 21.999 1.00 89.75 236 HIS A N 1
ATOM 1882 C CA . HIS A 1 236 ? 13.051 -6.476 23.286 1.00 89.75 236 HIS A CA 1
ATOM 1883 C C . HIS A 1 236 ? 13.261 -5.072 23.857 1.00 89.75 236 HIS A C 1
ATOM 1885 O O . HIS A 1 236 ? 13.123 -4.896 25.062 1.00 89.75 236 HIS A O 1
ATOM 1891 N N . THR A 1 237 ? 13.544 -4.072 23.015 1.00 93.06 237 THR A N 1
ATOM 1892 C CA . THR A 1 237 ? 13.751 -2.685 23.473 1.00 93.06 237 THR A CA 1
ATOM 1893 C C . THR A 1 237 ? 12.486 -2.071 24.079 1.00 93.06 237 THR A C 1
ATOM 1895 O O . THR A 1 237 ? 12.588 -1.294 25.022 1.00 93.06 237 THR A O 1
ATOM 1898 N N . TYR A 1 238 ? 11.304 -2.380 23.533 1.00 91.75 238 TYR A N 1
ATOM 1899 C CA . TYR A 1 238 ? 10.055 -1.702 23.915 1.00 91.75 238 TYR A CA 1
ATOM 1900 C C . TYR A 1 238 ? 9.076 -2.567 24.717 1.00 91.75 238 TYR A C 1
ATOM 1902 O O . TYR A 1 238 ? 8.221 -2.015 25.403 1.00 91.75 238 TYR A O 1
ATOM 1910 N N . PHE A 1 239 ? 9.171 -3.895 24.630 1.00 92.00 239 PHE A N 1
ATOM 1911 C CA . PHE A 1 239 ? 8.230 -4.827 25.263 1.00 92.00 239 PHE A CA 1
ATOM 1912 C C . PHE A 1 239 ? 8.914 -5.923 26.089 1.00 92.00 239 PHE A C 1
ATOM 1914 O O . PHE A 1 239 ? 8.217 -6.718 26.713 1.00 92.00 239 PHE A O 1
ATOM 1921 N N . GLU A 1 240 ? 10.251 -6.007 26.062 1.00 93.31 240 GLU A N 1
ATOM 1922 C CA . GLU A 1 240 ? 11.043 -7.026 26.772 1.00 93.31 240 GLU A CA 1
ATOM 1923 C C . GLU A 1 240 ? 10.623 -8.482 26.455 1.00 93.31 240 GLU A C 1
ATOM 1925 O O . GLU A 1 240 ? 10.866 -9.406 27.229 1.00 93.31 240 GLU A O 1
ATOM 1930 N N . THR A 1 241 ? 9.998 -8.723 25.297 1.00 92.56 241 THR A N 1
ATOM 1931 C CA . THR A 1 241 ? 9.428 -10.027 24.926 1.00 92.56 241 THR A CA 1
ATOM 1932 C C . THR A 1 241 ? 9.347 -10.207 23.414 1.00 92.56 241 THR A C 1
ATOM 1934 O O . THR A 1 241 ? 9.106 -9.245 22.696 1.00 92.56 241 THR A O 1
ATOM 1937 N N . ASP A 1 242 ? 9.463 -11.450 22.943 1.00 90.75 242 ASP A N 1
ATOM 1938 C CA . ASP A 1 242 ? 9.202 -11.835 21.546 1.00 90.75 242 ASP A CA 1
ATOM 1939 C C . ASP A 1 242 ? 7.766 -12.353 21.331 1.00 90.75 242 ASP A C 1
ATOM 1941 O O . ASP A 1 242 ? 7.378 -12.717 20.218 1.00 90.75 242 ASP A O 1
ATOM 1945 N N . SER A 1 243 ? 6.954 -12.434 22.393 1.00 94.19 243 SER A N 1
ATOM 1946 C CA . SER A 1 243 ? 5.593 -12.962 22.293 1.00 94.19 243 SER A CA 1
ATOM 1947 C C . SER A 1 243 ? 4.671 -11.978 21.578 1.00 94.19 243 SER A C 1
ATOM 1949 O O . SER A 1 243 ? 4.336 -10.915 22.103 1.00 94.19 243 SER A O 1
ATOM 1951 N N . ALA A 1 244 ? 4.190 -12.371 20.398 1.00 92.00 244 ALA A N 1
ATOM 1952 C CA . ALA A 1 244 ? 3.268 -11.565 19.605 1.00 92.00 244 ALA A CA 1
ATOM 1953 C C . ALA A 1 244 ? 1.974 -11.209 20.355 1.00 92.00 244 ALA A C 1
ATOM 1955 O O . ALA A 1 244 ? 1.434 -10.123 20.158 1.00 92.00 244 ALA A O 1
ATOM 1956 N N . GLU A 1 245 ? 1.474 -12.107 21.205 1.00 94.19 245 GLU A N 1
ATOM 1957 C CA . GLU A 1 245 ? 0.268 -11.874 22.005 1.00 94.19 245 GLU A CA 1
ATOM 1958 C C . GLU A 1 245 ? 0.507 -10.811 23.076 1.00 94.19 245 GLU A C 1
ATOM 1960 O O . GLU A 1 245 ? -0.298 -9.890 23.210 1.00 94.19 245 GLU A O 1
ATOM 1965 N N . ILE A 1 246 ? 1.647 -10.881 23.773 1.00 94.75 246 ILE A N 1
ATOM 1966 C CA . ILE A 1 246 ? 2.015 -9.896 24.799 1.00 94.75 246 ILE A CA 1
ATOM 1967 C C . ILE A 1 246 ? 2.230 -8.523 24.156 1.00 94.75 246 ILE A C 1
ATOM 1969 O O . ILE A 1 246 ? 1.706 -7.531 24.652 1.00 94.75 246 ILE A O 1
ATOM 1973 N N . VAL A 1 247 ? 2.925 -8.461 23.016 1.00 94.31 247 VAL A N 1
ATOM 1974 C CA . VAL A 1 247 ? 3.158 -7.210 22.274 1.00 94.31 247 VAL A CA 1
ATOM 1975 C C . VAL A 1 247 ? 1.836 -6.567 21.846 1.00 94.31 247 VAL A C 1
ATOM 1977 O O . VAL A 1 247 ? 1.616 -5.380 22.081 1.00 94.31 247 VAL A O 1
ATOM 1980 N N . LYS A 1 248 ? 0.922 -7.341 21.246 1.00 94.94 248 LYS A N 1
ATOM 1981 C CA . LYS A 1 248 ? -0.403 -6.840 20.843 1.00 94.94 248 LYS A CA 1
ATOM 1982 C C . LYS A 1 248 ? -1.235 -6.395 22.049 1.00 94.94 248 LYS A C 1
ATOM 1984 O O . LYS A 1 248 ? -1.888 -5.354 21.976 1.00 94.94 248 LYS A O 1
ATOM 1989 N N . GLY A 1 249 ? -1.186 -7.140 23.155 1.00 95.94 249 GLY A N 1
ATOM 1990 C CA . GLY A 1 249 ? -1.845 -6.781 24.412 1.00 95.94 249 GLY A CA 1
ATOM 1991 C C . GLY A 1 249 ? -1.319 -5.465 24.986 1.00 95.94 249 GLY A C 1
ATOM 1992 O O . GLY A 1 249 ? -2.108 -4.576 25.289 1.00 95.94 249 GLY A O 1
ATOM 1993 N N . ALA A 1 250 ? 0.002 -5.291 25.034 1.00 95.06 250 ALA A N 1
ATOM 1994 C CA . ALA A 1 250 ? 0.642 -4.068 25.514 1.00 95.06 250 ALA A CA 1
ATOM 1995 C C . ALA A 1 250 ? 0.289 -2.845 24.653 1.00 95.06 250 ALA A C 1
ATOM 1997 O O . ALA A 1 250 ? -0.039 -1.790 25.188 1.00 95.06 250 ALA A O 1
ATOM 1998 N N . ILE A 1 251 ? 0.292 -2.985 23.322 1.00 96.19 251 ILE A N 1
ATOM 1999 C CA . ILE A 1 251 ? -0.128 -1.906 22.411 1.00 96.19 251 ILE A CA 1
ATOM 2000 C C . ILE A 1 251 ? -1.605 -1.550 22.628 1.00 96.19 251 ILE A C 1
ATOM 2002 O O . ILE A 1 251 ? -1.960 -0.373 22.636 1.00 96.19 251 ILE A O 1
ATOM 2006 N N . THR A 1 252 ? -2.463 -2.557 22.808 1.00 95.44 252 THR A N 1
ATOM 2007 C CA . THR A 1 252 ? -3.895 -2.355 23.074 1.00 95.44 252 THR A CA 1
ATOM 2008 C C . THR A 1 252 ? -4.096 -1.584 24.375 1.00 95.44 252 THR A C 1
ATOM 2010 O O . THR A 1 252 ? -4.796 -0.573 24.374 1.00 95.44 252 THR A O 1
ATOM 2013 N N . GLN A 1 253 ? -3.415 -2.003 25.445 1.00 94.75 253 GLN A N 1
ATOM 2014 C CA . GLN A 1 253 ? -3.463 -1.331 26.741 1.00 94.75 253 GLN A CA 1
ATOM 2015 C C . GLN A 1 253 ? -2.962 0.113 26.642 1.00 94.75 253 GLN A C 1
ATOM 2017 O O . GLN A 1 253 ? -3.618 1.017 27.138 1.00 94.75 253 GLN A O 1
ATOM 2022 N N . GLN A 1 254 ? -1.865 0.360 25.918 1.00 94.69 254 GLN A N 1
ATOM 2023 C CA . GLN A 1 254 ? -1.331 1.710 25.728 1.00 94.69 254 GLN A CA 1
ATOM 2024 C C . GLN A 1 254 ? -2.346 2.654 25.063 1.00 94.69 254 GLN A C 1
ATOM 2026 O O . GLN A 1 254 ? -2.440 3.823 25.435 1.00 94.69 254 GLN A O 1
ATOM 2031 N N . VAL A 1 255 ? -3.100 2.170 24.072 1.00 95.62 255 VAL A N 1
ATOM 2032 C CA . VAL A 1 255 ? -4.162 2.966 23.442 1.00 95.62 255 VAL A CA 1
ATOM 2033 C C . VAL A 1 255 ? -5.296 3.228 24.430 1.00 95.62 255 VAL A C 1
ATOM 2035 O O . VAL A 1 255 ? -5.758 4.360 24.504 1.00 95.62 255 VAL A O 1
ATOM 2038 N N . GLN A 1 256 ? -5.722 2.220 25.192 1.00 93.56 256 GLN A N 1
ATOM 2039 C CA . GLN A 1 256 ? -6.798 2.358 26.180 1.00 93.56 256 GLN A CA 1
ATOM 2040 C C . GLN A 1 256 ? -6.425 3.314 27.321 1.00 93.56 256 GLN A C 1
ATOM 2042 O O . GLN A 1 256 ? -7.240 4.144 27.706 1.00 93.56 256 GLN A O 1
ATOM 2047 N N . ASP A 1 257 ? -5.183 3.262 27.804 1.00 93.69 257 ASP A N 1
ATOM 2048 C CA . ASP A 1 257 ? -4.681 4.155 28.854 1.00 93.69 257 ASP A CA 1
ATOM 2049 C C . ASP A 1 257 ? -4.602 5.614 28.382 1.00 93.69 257 ASP A C 1
ATOM 2051 O O . ASP A 1 257 ? -4.780 6.545 29.169 1.00 93.69 257 ASP A O 1
ATOM 2055 N N . GLN A 1 258 ? -4.305 5.827 27.097 1.00 94.62 258 GLN A N 1
ATOM 2056 C CA . GLN A 1 258 ? -4.153 7.162 26.523 1.00 94.62 258 GLN A CA 1
ATOM 2057 C C . GLN A 1 258 ? -5.470 7.759 26.006 1.00 94.62 258 GLN A C 1
ATOM 2059 O O . GLN A 1 258 ? -5.615 8.983 25.978 1.00 94.62 258 GLN A O 1
ATOM 2064 N N . PHE A 1 259 ? -6.410 6.920 25.576 1.00 94.88 259 PHE A N 1
ATOM 2065 C CA . PHE A 1 259 ? -7.664 7.332 24.955 1.00 94.88 259 PHE A CA 1
ATOM 2066 C C . PHE A 1 259 ? -8.855 6.664 25.644 1.00 94.88 259 PHE A C 1
ATOM 2068 O O . PHE A 1 259 ? -9.315 5.602 25.230 1.00 94.88 259 PHE A O 1
ATOM 2075 N N . ASP A 1 260 ? -9.393 7.349 26.650 1.00 90.94 260 ASP A N 1
ATOM 2076 C CA . ASP A 1 260 ? -10.669 7.008 27.285 1.00 90.94 260 ASP A CA 1
ATOM 2077 C C . ASP A 1 260 ? -11.835 7.566 26.443 1.00 90.94 260 ASP A C 1
ATOM 2079 O O . ASP A 1 260 ? -12.379 8.640 26.713 1.00 90.94 260 ASP A O 1
ATOM 2083 N N . ASP A 1 261 ? -12.135 6.900 25.321 1.00 91.75 261 ASP A N 1
ATOM 2084 C CA . ASP A 1 261 ? -13.195 7.296 24.387 1.00 91.75 261 ASP A CA 1
ATOM 2085 C C . ASP A 1 261 ? -14.035 6.086 23.953 1.00 91.75 261 ASP A C 1
ATOM 2087 O O . ASP A 1 261 ? -13.588 5.260 23.155 1.00 91.75 261 ASP A O 1
ATOM 2091 N N . ASP A 1 262 ? -15.288 6.032 24.415 1.00 91.00 262 ASP A N 1
ATOM 2092 C CA . ASP A 1 262 ? -16.257 4.957 24.132 1.00 91.00 262 ASP A CA 1
ATOM 2093 C C . ASP A 1 262 ? -16.539 4.737 22.634 1.00 91.00 262 ASP A C 1
ATOM 2095 O O . ASP A 1 262 ? -17.141 3.736 22.238 1.00 91.00 262 ASP A O 1
ATOM 2099 N N . ARG A 1 263 ? -16.140 5.672 21.763 1.00 90.62 263 ARG A N 1
ATOM 2100 C CA . ARG A 1 263 ? -16.261 5.495 20.310 1.00 90.62 263 ARG A CA 1
ATOM 2101 C C . ARG A 1 263 ? -15.197 4.559 19.753 1.00 90.62 263 ARG A C 1
ATOM 2103 O O . ARG A 1 263 ? -15.368 4.100 18.622 1.00 90.62 263 ARG A O 1
ATOM 2110 N N . ILE A 1 264 ? -14.106 4.301 20.474 1.00 92.94 264 ILE A N 1
ATOM 2111 C CA . ILE A 1 264 ? -13.081 3.335 20.074 1.00 92.94 264 ILE A CA 1
ATOM 2112 C C . ILE A 1 264 ? -13.623 1.931 20.347 1.00 92.94 264 ILE A C 1
ATOM 2114 O O . ILE A 1 264 ? -13.508 1.392 21.441 1.00 92.94 264 ILE A O 1
ATOM 2118 N N . ILE A 1 265 ? -14.222 1.333 19.321 1.00 89.19 265 ILE A N 1
ATOM 2119 C CA . ILE A 1 265 ? -14.914 0.040 19.432 1.00 89.19 265 ILE A CA 1
ATOM 2120 C C . ILE A 1 265 ? -14.003 -1.160 19.158 1.00 89.19 265 ILE A C 1
ATOM 2122 O O . ILE A 1 265 ? -14.369 -2.301 19.433 1.00 89.19 265 ILE A O 1
ATOM 2126 N N . HIS A 1 266 ? -12.832 -0.933 18.556 1.00 90.44 266 HIS A N 1
ATOM 2127 C CA . HIS A 1 266 ? -11.930 -2.013 18.170 1.00 90.44 266 HIS A CA 1
ATOM 2128 C C . HIS A 1 266 ? -10.483 -1.541 18.020 1.00 90.44 266 HIS A C 1
ATOM 2130 O O . HIS A 1 266 ? -10.224 -0.482 17.444 1.00 90.44 266 HIS A O 1
ATOM 2136 N N . ILE A 1 267 ? -9.544 -2.382 18.462 1.00 93.00 267 ILE A N 1
ATOM 2137 C CA . ILE A 1 267 ? -8.113 -2.271 18.176 1.00 93.00 267 ILE A CA 1
ATOM 2138 C C . ILE A 1 267 ? -7.679 -3.577 17.501 1.00 93.00 267 ILE A C 1
ATOM 2140 O O . ILE A 1 267 ? -7.686 -4.641 18.116 1.00 93.00 267 ILE A O 1
ATOM 2144 N N . GLY A 1 268 ? -7.340 -3.490 16.218 1.00 92.25 268 GLY A N 1
ATOM 2145 C CA . GLY A 1 268 ? -6.997 -4.624 15.367 1.00 92.25 268 GLY A CA 1
ATOM 2146 C C . GLY A 1 268 ? -5.565 -4.556 14.853 1.00 92.25 268 GLY A C 1
ATOM 2147 O O . GLY A 1 268 ? -4.971 -3.484 14.744 1.00 92.25 268 GLY A O 1
ATOM 2148 N N . PHE A 1 269 ? -5.018 -5.711 14.482 1.00 93.00 269 PHE A N 1
ATOM 2149 C CA . PHE A 1 269 ? -3.657 -5.845 13.966 1.00 93.00 269 PHE A CA 1
ATOM 2150 C C . PHE A 1 269 ? -3.685 -6.577 12.630 1.00 93.00 269 PHE A C 1
ATOM 2152 O O . PHE A 1 269 ? -4.204 -7.689 12.550 1.00 93.00 269 PHE A O 1
ATOM 2159 N N . VAL A 1 270 ? -3.106 -5.976 11.593 1.00 92.25 270 VAL A N 1
ATOM 2160 C CA . VAL A 1 270 ? -3.143 -6.518 10.231 1.00 92.25 270 VAL A CA 1
ATOM 2161 C C . VAL A 1 270 ? -1.759 -6.578 9.609 1.00 92.25 270 VAL A C 1
ATOM 2163 O O . VAL A 1 270 ? -0.973 -5.623 9.661 1.00 92.25 270 VAL A O 1
ATOM 2166 N N . ASN A 1 271 ? -1.495 -7.695 8.940 1.00 90.00 271 ASN A N 1
ATOM 2167 C CA . ASN A 1 271 ? -0.519 -7.732 7.869 1.00 90.00 271 ASN A CA 1
ATOM 2168 C C . ASN A 1 271 ? -1.282 -7.433 6.578 1.00 90.00 271 ASN A C 1
ATOM 2170 O O . ASN A 1 271 ? -1.987 -8.288 6.058 1.00 90.00 271 ASN A O 1
ATOM 2174 N N . SER A 1 272 ? -1.158 -6.220 6.043 1.00 83.00 272 SER A N 1
ATOM 2175 C CA . SER A 1 272 ? -1.888 -5.849 4.825 1.00 83.00 272 SER A CA 1
ATOM 2176 C C . SER A 1 272 ? -1.424 -6.616 3.577 1.00 83.00 272 SER A C 1
ATOM 2178 O O . SER A 1 272 ? -2.088 -6.525 2.553 1.00 83.00 272 SER A O 1
ATOM 2180 N N . MET A 1 273 ? -0.318 -7.365 3.649 1.00 84.31 273 MET A N 1
ATOM 2181 C CA . MET A 1 273 ? 0.110 -8.305 2.606 1.00 84.31 273 MET A CA 1
ATOM 2182 C C . MET A 1 273 ? -0.577 -9.674 2.716 1.00 84.31 273 MET A C 1
ATOM 2184 O O . MET A 1 273 ? -0.490 -10.466 1.784 1.00 84.31 273 MET A O 1
ATOM 2188 N N . ASP A 1 274 ? -1.276 -9.939 3.822 1.00 85.31 274 ASP A N 1
ATOM 2189 C CA . ASP A 1 274 ? -2.094 -11.127 4.039 1.00 85.31 274 ASP A CA 1
ATOM 2190 C C . ASP A 1 274 ? -3.579 -10.728 4.174 1.00 85.31 274 ASP A C 1
ATOM 2192 O O . ASP A 1 274 ? -4.030 -10.333 5.261 1.00 85.31 274 ASP A O 1
ATOM 2196 N N . PRO A 1 275 ? -4.368 -10.838 3.085 1.00 79.38 275 PRO A N 1
ATOM 2197 C CA . PRO A 1 275 ? -5.783 -10.473 3.080 1.00 79.38 275 PRO A CA 1
ATOM 2198 C C . PRO A 1 275 ? -6.634 -11.210 4.122 1.00 79.38 275 PRO A C 1
ATOM 2200 O O . PRO A 1 275 ? -7.695 -10.709 4.491 1.00 79.38 275 PRO A O 1
ATOM 2203 N N . SER A 1 276 ? -6.196 -12.371 4.623 1.00 80.38 276 SER A N 1
ATOM 2204 C CA . SER A 1 276 ? -6.940 -13.110 5.652 1.00 80.38 276 SER A CA 1
ATOM 2205 C C . SER A 1 276 ? -7.000 -12.347 6.982 1.00 80.38 276 SER A C 1
ATOM 2207 O O . SER A 1 276 ? -8.044 -12.318 7.634 1.00 80.38 276 SER A O 1
ATOM 2209 N N . THR A 1 277 ? -5.928 -11.633 7.343 1.00 81.81 277 THR A N 1
ATOM 2210 C CA . THR A 1 277 ? -5.869 -10.832 8.578 1.00 81.81 277 THR A CA 1
ATOM 2211 C C . THR A 1 277 ? -6.773 -9.602 8.520 1.00 81.81 277 THR A C 1
ATOM 2213 O O . THR A 1 277 ? -7.272 -9.136 9.544 1.00 81.81 277 THR A O 1
ATOM 2216 N N . VAL A 1 278 ? -7.033 -9.096 7.313 1.00 79.25 278 VAL A N 1
ATOM 2217 C CA . VAL A 1 278 ? -7.906 -7.941 7.081 1.00 79.25 278 VAL A CA 1
ATOM 2218 C C . VAL A 1 278 ? -9.368 -8.289 7.315 1.00 79.25 278 VAL A C 1
ATOM 2220 O O . VAL A 1 278 ? -10.094 -7.468 7.870 1.00 79.25 278 VAL A O 1
ATOM 2223 N N . ASN A 1 279 ? -9.786 -9.506 6.966 1.00 77.44 279 ASN A N 1
ATOM 2224 C CA . ASN A 1 279 ? -11.124 -9.991 7.290 1.00 77.44 279 ASN A CA 1
ATOM 2225 C C . ASN A 1 279 ? -11.371 -9.951 8.801 1.00 77.44 279 ASN A C 1
ATOM 2227 O O . ASN A 1 279 ? -12.305 -9.301 9.250 1.00 77.44 279 ASN A O 1
ATOM 2231 N N . VAL A 1 280 ? -10.470 -10.549 9.587 1.00 73.19 280 VAL A N 1
ATOM 2232 C CA . VAL A 1 280 ? -10.586 -10.605 11.055 1.00 73.19 280 VAL A CA 1
ATOM 2233 C C . VAL A 1 280 ? -10.665 -9.203 11.665 1.00 73.19 280 VAL A C 1
ATOM 2235 O O . VAL A 1 280 ? -11.523 -8.934 12.502 1.00 73.19 280 VAL A O 1
ATOM 2238 N N . ALA A 1 281 ? -9.811 -8.285 11.209 1.00 73.31 281 ALA A N 1
ATOM 2239 C CA . ALA A 1 281 ? -9.777 -6.919 11.722 1.00 73.31 281 ALA A CA 1
ATOM 2240 C C . ALA A 1 281 ? -11.000 -6.072 11.324 1.00 73.31 281 ALA A C 1
ATOM 2242 O O . ALA A 1 281 ? -11.363 -5.132 12.029 1.00 73.31 281 ALA A O 1
ATOM 2243 N N . LEU A 1 282 ? -11.644 -6.378 10.193 1.00 75.56 282 LEU A N 1
ATOM 2244 C CA . LEU A 1 282 ? -12.836 -5.660 9.738 1.00 75.56 282 LEU A CA 1
ATOM 2245 C C . LEU A 1 282 ? -14.136 -6.297 10.218 1.00 75.56 282 LEU A C 1
ATOM 2247 O O . LEU A 1 282 ? -15.109 -5.567 10.397 1.00 75.56 282 LEU A O 1
ATOM 2251 N N . GLN A 1 283 ? -14.161 -7.606 10.484 1.00 71.75 283 GLN A N 1
ATOM 2252 C CA . GLN A 1 283 ? -15.334 -8.324 10.993 1.00 71.75 283 GLN A CA 1
ATOM 2253 C C . GLN A 1 283 ? -15.900 -7.679 12.260 1.00 71.75 283 GLN A C 1
ATOM 2255 O O . GLN A 1 283 ? -17.114 -7.596 12.402 1.00 71.75 283 GLN A O 1
ATOM 2260 N N . MET A 1 284 ? -15.059 -7.114 13.128 1.00 65.50 284 MET A N 1
ATOM 2261 C CA . MET A 1 284 ? -15.532 -6.398 14.317 1.00 65.50 284 MET A CA 1
ATOM 2262 C C . MET A 1 284 ? -16.180 -5.039 14.016 1.00 65.50 284 MET A C 1
ATOM 2264 O O . MET A 1 284 ? -17.110 -4.637 14.718 1.00 65.50 284 MET A O 1
ATOM 2268 N N . VAL A 1 285 ? -15.744 -4.352 12.951 1.00 63.59 285 VAL A N 1
ATOM 2269 C CA . VAL A 1 285 ? -16.419 -3.143 12.444 1.00 63.59 285 VAL A CA 1
ATOM 2270 C C . VAL A 1 285 ? -17.796 -3.517 11.896 1.00 63.59 285 VAL A C 1
ATOM 2272 O O . VAL A 1 285 ? -18.756 -2.790 12.113 1.00 63.59 285 VAL A O 1
ATOM 2275 N N . ILE A 1 286 ? -17.908 -4.670 11.233 1.00 66.31 286 ILE A N 1
ATOM 2276 C CA . ILE A 1 286 ? -19.153 -5.167 10.630 1.00 66.31 286 ILE A CA 1
ATOM 2277 C C . ILE A 1 286 ? -20.138 -5.675 11.687 1.00 66.31 286 ILE A C 1
ATOM 2279 O O . ILE A 1 286 ? -21.321 -5.357 11.601 1.00 66.31 286 ILE A O 1
ATOM 2283 N N . GLN A 1 287 ? -19.669 -6.396 12.709 1.00 68.62 287 GLN A N 1
ATOM 2284 C CA . GLN A 1 287 ? -20.509 -6.888 13.809 1.00 68.62 287 GLN A CA 1
ATOM 2285 C C . GLN A 1 287 ? -21.232 -5.739 14.524 1.00 68.62 287 GLN A C 1
ATOM 2287 O O . GLN A 1 287 ? -22.447 -5.788 14.687 1.00 68.62 287 GLN A O 1
ATOM 2292 N N . HIS A 1 288 ? -20.531 -4.638 14.807 1.00 65.62 288 HIS A N 1
ATOM 2293 C CA . HIS A 1 288 ? -21.146 -3.446 15.403 1.00 65.62 288 HIS A CA 1
ATOM 2294 C C . HIS A 1 288 ? -22.145 -2.731 14.474 1.00 65.62 288 HIS A C 1
ATOM 2296 O O . HIS A 1 288 ? -23.009 -1.994 14.951 1.00 65.62 288 HIS A O 1
ATOM 2302 N N . VAL A 1 289 ? -22.043 -2.921 13.152 1.00 62.00 289 VAL A N 1
ATOM 2303 C CA . VAL A 1 289 ? -23.015 -2.398 12.171 1.00 62.00 289 VAL A CA 1
ATOM 2304 C C . VAL A 1 289 ? -24.265 -3.277 12.116 1.00 62.00 289 VAL A C 1
ATOM 2306 O O . VAL A 1 289 ? -25.346 -2.757 11.871 1.00 62.00 289 VAL A O 1
ATOM 2309 N N . GLY A 1 290 ? -24.127 -4.595 12.292 1.00 55.41 290 GLY A N 1
ATOM 2310 C CA . GLY A 1 290 ? -25.246 -5.541 12.246 1.00 55.41 290 GLY A CA 1
ATOM 2311 C C . GLY A 1 290 ? -26.167 -5.471 13.467 1.00 55.41 290 GLY A C 1
ATOM 2312 O O . GLY A 1 290 ? -27.345 -5.804 13.362 1.00 55.41 290 GLY A O 1
ATOM 2313 N N . GLU A 1 291 ? -25.644 -5.014 14.605 1.00 55.56 291 GLU A N 1
ATOM 2314 C CA . GLU A 1 291 ? -26.384 -4.878 15.866 1.00 55.56 291 GLU A CA 1
ATOM 2315 C C . GLU A 1 291 ? -27.143 -3.538 16.007 1.00 55.56 291 GLU A C 1
ATOM 2317 O O . GLU A 1 291 ? -27.966 -3.408 16.914 1.00 55.56 291 GLU A O 1
ATOM 2322 N N . ASN A 1 292 ? -26.912 -2.563 15.109 1.00 46.12 292 ASN A N 1
ATOM 2323 C CA . ASN A 1 292 ? -27.474 -1.197 15.151 1.00 46.12 292 ASN A CA 1
ATOM 2324 C C . ASN A 1 292 ? -28.251 -0.796 13.883 1.00 46.12 292 ASN A C 1
ATOM 2326 O O . ASN A 1 292 ? -29.272 -0.083 14.022 1.00 46.12 292 ASN A O 1
#

Radius of gyration: 22.05 Å; chains: 1; bounding box: 67×31×61 Å

Foldseek 3Di:
DPPPVVVVVLVVQAAEEEEEFAPPLCSQLLQLLLCQQQDHDPVVQVVLLQQLQLLLLLLLLVLCVVLVDDDPLNVVLVVQDDRPGRGDLVNLVSSLVSLVVSVVSDPDDSLVSSCVVPNLNVVVNVVSVQSSDPPRGDDSLRSSSHPRDDDQWDWGQDPNGIYIYGHQYPPRPDDDPPDQNAAYEYGGALVCVVVPCVRRVVVVVVQCPDPSCVNHQYEYEHEPLVVVLVPVVNCCVRPVDSDSVSSLVVVVVSCVVSDVDPSHQYYAYDHSSDSVSSCVSCVSVVVVVVVD